Protein AF-A0A915MAZ0-F1 (afdb_monomer_lite)

Sequence (189 aa):
MNMLNEKQQKTAKILLEDGCKFVFQQAPPGVGKTHVASVVIALMLSILNNVKVAVVTAANLPLAKLAKELEEVLGRPAMEDSNAIAFFSGYAKEKYFGMIDELKQHMLVTKLKTDQVLDHVTKDDIREINDYCTNYELRPRLTKERRMGSLISEISDLRIVFGTSRMAEDMVATSLTDATVLIFDEATQ

Foldseek 3Di:
DDDDDPVLVVVLVVLPDDDDDDDDDDDDPPNCPLLSVLLSLLVCVVPPVDAAEEEEEQAVVVLLVSLVSNCVNNPPVSCVVLLAAEDHQLVVCPPCVVSVVVCVCRYLLNLCPDPQNVVPDDPVVVVLSVVQNVCSNVPSVPHPSLVSLQSCQVRDNNRHYGDYPVVCVSPCVGNCVSHPYYHYDPPPD

Organism: Meloidogyne javanica (NCBI:txid6303)

InterPro domains:
  IPR027417 P-loop containing nucleoside triphosphate hydrolase [G3DSA:3.40.50.300] (1-189)
  IPR027417 P-loop containing nucleoside triphosphate hydrolase [SSF52540] (3-189)

Structure (mmCIF, N/CA/C/O backbone):
data_AF-A0A915MAZ0-F1
#
_entry.id   AF-A0A915MAZ0-F1
#
loop_
_atom_site.group_PDB
_atom_site.id
_atom_site.type_symbol
_atom_site.label_atom_id
_atom_site.label_alt_id
_atom_site.label_comp_id
_atom_site.label_asym_id
_atom_site.label_entity_id
_atom_site.label_seq_id
_atom_site.pdbx_PDB_ins_code
_atom_site.Cartn_x
_atom_site.Cartn_y
_atom_site.Cartn_z
_atom_site.occupancy
_atom_site.B_iso_or_equiv
_atom_site.auth_seq_id
_atom_site.auth_comp_id
_atom_site.auth_asym_id
_atom_site.auth_atom_id
_atom_site.pdbx_PDB_model_num
ATOM 1 N N . MET A 1 1 ? 9.126 14.929 -13.810 1.00 50.75 1 MET A N 1
ATOM 2 C CA . MET A 1 1 ? 8.925 13.504 -14.140 1.00 50.75 1 MET A CA 1
ATOM 3 C C . MET A 1 1 ? 10.220 12.997 -14.760 1.00 50.75 1 MET A C 1
ATOM 5 O O . MET A 1 1 ? 10.577 13.466 -15.835 1.00 50.75 1 MET A O 1
ATOM 9 N N . ASN A 1 2 ? 10.988 12.161 -14.058 1.00 60.41 2 ASN A N 1
ATOM 10 C CA . ASN A 1 2 ? 12.197 11.573 -14.643 1.00 60.41 2 ASN A CA 1
ATOM 11 C C . ASN A 1 2 ? 11.770 10.536 -15.689 1.00 60.41 2 ASN A C 1
ATOM 13 O O . ASN A 1 2 ? 10.953 9.670 -15.394 1.00 60.41 2 ASN A O 1
ATOM 17 N N . MET A 1 3 ? 12.259 10.655 -16.924 1.00 80.31 3 MET A N 1
ATOM 18 C CA . MET A 1 3 ? 11.934 9.692 -17.980 1.00 80.31 3 MET A CA 1
ATOM 19 C C . MET A 1 3 ? 12.697 8.382 -17.762 1.00 80.31 3 MET A C 1
ATOM 21 O O . MET A 1 3 ? 13.893 8.397 -17.466 1.00 80.31 3 MET A O 1
ATOM 25 N N . LEU A 1 4 ? 12.017 7.249 -17.973 1.00 87.25 4 LEU A N 1
ATOM 26 C CA . LEU A 1 4 ? 12.653 5.932 -18.000 1.00 87.25 4 LEU A CA 1
ATOM 27 C C . LEU A 1 4 ? 13.708 5.874 -19.114 1.00 87.25 4 LEU A C 1
ATOM 29 O O . LEU A 1 4 ? 13.434 6.270 -20.249 1.00 87.25 4 LEU A O 1
ATOM 33 N N . ASN A 1 5 ? 14.886 5.321 -18.824 1.00 90.00 5 ASN A N 1
ATOM 34 C CA . ASN A 1 5 ? 15.886 5.031 -19.856 1.00 90.00 5 ASN A CA 1
ATOM 35 C C . ASN A 1 5 ? 15.470 3.830 -20.730 1.00 90.00 5 ASN A C 1
ATOM 37 O O . ASN A 1 5 ? 14.565 3.077 -20.378 1.00 90.00 5 ASN A O 1
ATOM 41 N N . GLU A 1 6 ? 16.161 3.591 -21.848 1.00 89.56 6 GLU A N 1
ATOM 42 C CA . GLU A 1 6 ? 15.797 2.519 -22.793 1.00 89.56 6 GLU A CA 1
ATOM 43 C C . GLU A 1 6 ? 15.686 1.121 -22.159 1.00 89.56 6 GLU A C 1
ATOM 45 O O . GLU A 1 6 ? 14.805 0.340 -22.518 1.00 89.56 6 GLU A O 1
ATOM 50 N N . LYS A 1 7 ? 16.569 0.773 -21.212 1.00 88.00 7 LYS A N 1
ATOM 51 C CA . LYS A 1 7 ? 16.519 -0.535 -20.536 1.00 88.00 7 LYS A CA 1
ATOM 52 C C . LYS A 1 7 ? 15.300 -0.627 -19.622 1.00 88.00 7 LYS A C 1
ATOM 54 O O . LYS A 1 7 ? 14.619 -1.646 -19.615 1.00 88.00 7 LYS A O 1
ATOM 59 N N . GLN A 1 8 ? 15.008 0.446 -18.894 1.00 88.94 8 GLN A N 1
ATOM 60 C CA . GLN A 1 8 ? 13.839 0.553 -18.026 1.00 88.94 8 GLN A CA 1
ATOM 61 C C . GLN A 1 8 ? 12.529 0.518 -18.827 1.00 88.94 8 GLN A C 1
ATOM 63 O O . GLN A 1 8 ? 11.594 -0.169 -18.428 1.00 88.94 8 GLN A O 1
ATOM 68 N N . GLN A 1 9 ? 12.483 1.177 -19.990 1.00 89.12 9 GLN A N 1
ATOM 69 C CA . GLN A 1 9 ? 11.345 1.124 -20.914 1.00 89.12 9 GLN A CA 1
ATOM 70 C C . GLN A 1 9 ? 11.091 -0.299 -21.427 1.00 89.12 9 GLN A C 1
ATOM 72 O O . GLN A 1 9 ? 9.944 -0.740 -21.471 1.00 89.12 9 GLN A O 1
ATOM 77 N N . LYS A 1 10 ? 12.150 -1.050 -21.769 1.00 88.00 10 LYS A N 1
ATOM 78 C CA . LYS A 1 10 ? 12.025 -2.465 -22.164 1.00 88.00 10 LYS A CA 1
ATOM 79 C C . LYS A 1 10 ? 11.432 -3.315 -21.039 1.00 88.00 10 LYS A C 1
ATOM 81 O O . LYS A 1 10 ? 10.531 -4.105 -21.304 1.00 88.00 10 LYS A O 1
ATOM 86 N N . THR A 1 11 ? 11.882 -3.124 -19.798 1.00 87.31 11 THR A N 1
ATOM 87 C CA . THR A 1 11 ? 11.309 -3.813 -18.630 1.00 87.31 11 THR A CA 1
ATOM 88 C C . THR A 1 11 ? 9.839 -3.452 -18.423 1.00 87.31 11 THR A C 1
ATOM 90 O O . THR A 1 11 ? 9.016 -4.346 -18.253 1.00 87.31 11 THR A O 1
ATOM 93 N N . ALA A 1 12 ? 9.491 -2.163 -18.493 1.00 87.38 12 ALA A N 1
ATOM 94 C CA . ALA A 1 12 ? 8.110 -1.708 -18.351 1.00 87.38 12 ALA A CA 1
ATOM 95 C C . ALA A 1 12 ? 7.194 -2.317 -19.424 1.00 87.38 12 ALA A C 1
ATOM 97 O O . ALA A 1 12 ? 6.103 -2.776 -19.106 1.00 87.38 12 ALA A O 1
ATOM 98 N N . LYS A 1 13 ? 7.661 -2.409 -20.677 1.00 87.62 13 LYS A N 1
ATOM 99 C CA . LYS A 1 13 ? 6.907 -3.046 -21.764 1.00 87.62 13 LYS A CA 1
ATOM 100 C C . LYS A 1 13 ? 6.592 -4.516 -21.467 1.00 87.62 13 LYS A C 1
ATOM 102 O O . LYS A 1 13 ? 5.452 -4.926 -21.634 1.00 87.62 13 LYS A O 1
ATOM 107 N N . ILE A 1 14 ? 7.572 -5.283 -20.982 1.00 86.31 14 ILE A N 1
ATOM 108 C CA . ILE A 1 14 ? 7.378 -6.699 -20.614 1.00 86.31 14 ILE A CA 1
ATOM 109 C C . ILE A 1 14 ? 6.328 -6.839 -19.503 1.00 86.31 14 ILE A C 1
ATOM 111 O O . ILE A 1 14 ? 5.513 -7.763 -19.540 1.00 86.31 14 ILE A O 1
ATOM 115 N N . LEU A 1 15 ? 6.353 -5.930 -18.523 1.00 85.12 15 LEU A N 1
ATOM 116 C CA . LEU A 1 15 ? 5.440 -5.932 -17.378 1.00 85.12 15 LEU A CA 1
ATOM 117 C C . LEU A 1 15 ? 4.005 -5.513 -17.736 1.00 85.12 15 LEU A C 1
ATOM 119 O O . LEU A 1 15 ? 3.085 -5.926 -17.043 1.00 85.12 15 LEU A O 1
ATOM 123 N N . LEU A 1 16 ? 3.818 -4.709 -18.787 1.00 85.38 16 LEU A N 1
ATOM 124 C CA . LEU A 1 16 ? 2.510 -4.195 -19.223 1.00 85.38 16 LEU A CA 1
ATOM 125 C C . LEU A 1 16 ? 1.838 -5.030 -20.319 1.00 85.38 16 LEU A C 1
ATOM 127 O O . LEU A 1 16 ? 0.686 -4.788 -20.653 1.00 85.38 16 LEU A O 1
ATOM 131 N N . GLU A 1 17 ? 2.557 -5.969 -20.920 1.00 84.56 17 GLU A N 1
ATOM 132 C CA . GLU A 1 17 ? 1.991 -6.927 -21.870 1.00 84.56 17 GLU A CA 1
ATOM 133 C C . GLU A 1 17 ? 0.937 -7.828 -21.198 1.00 84.56 17 GLU A C 1
ATOM 135 O O . GLU A 1 17 ? 1.134 -8.283 -20.070 1.00 84.56 17 GLU A O 1
ATOM 140 N N . ASP A 1 18 ? -0.130 -8.149 -21.932 1.00 79.19 18 ASP A N 1
ATOM 141 C CA . ASP A 1 18 ? -1.270 -8.924 -21.432 1.00 79.19 18 ASP A CA 1
ATOM 142 C C . ASP A 1 18 ? -0.901 -10.333 -20.923 1.00 79.19 18 ASP A C 1
ATOM 144 O O . ASP A 1 18 ? 0.015 -10.998 -21.423 1.00 79.19 18 ASP A O 1
ATOM 148 N N . GLY A 1 19 ? -1.687 -10.817 -19.954 1.00 79.06 19 GLY A N 1
ATOM 149 C CA . GLY A 1 19 ? -1.612 -12.171 -19.396 1.00 79.06 19 GLY A CA 1
ATOM 150 C C . GLY A 1 19 ? -1.012 -12.249 -17.988 1.00 79.06 19 GLY A C 1
ATOM 151 O O . GLY A 1 19 ? -0.428 -11.299 -17.475 1.00 79.06 19 GLY A O 1
ATOM 152 N N . CYS A 1 20 ? -1.166 -13.410 -17.340 1.00 73.38 20 CYS A N 1
ATOM 153 C CA . CYS A 1 20 ? -0.529 -13.675 -16.048 1.00 73.38 20 CYS A CA 1
ATOM 154 C C . CYS A 1 20 ? 0.978 -13.876 -16.243 1.00 73.38 20 CYS A C 1
ATOM 156 O O . CYS A 1 20 ? 1.400 -14.659 -17.099 1.00 73.38 20 CYS A O 1
ATOM 158 N N . LYS A 1 21 ? 1.790 -13.176 -15.448 1.00 81.81 21 LYS A N 1
ATOM 159 C CA . LYS A 1 21 ? 3.247 -13.187 -15.573 1.00 81.81 21 LYS A CA 1
ATOM 160 C C . LYS A 1 21 ? 3.921 -13.235 -14.215 1.00 81.81 21 LYS A C 1
ATOM 162 O O . LYS A 1 21 ? 3.491 -12.586 -13.268 1.00 81.81 21 LYS A O 1
ATOM 167 N N . PHE A 1 22 ? 5.046 -13.937 -14.176 1.00 83.38 22 PHE A N 1
ATOM 168 C CA . PHE A 1 22 ? 6.001 -13.891 -13.077 1.00 83.38 22 PHE A CA 1
ATOM 169 C C . PHE A 1 22 ? 7.295 -13.287 -13.612 1.00 83.38 22 PHE A C 1
ATOM 171 O O . PHE A 1 22 ? 7.966 -13.890 -14.451 1.00 83.38 22 PHE A O 1
ATOM 178 N N . VAL A 1 23 ? 7.625 -12.074 -13.168 1.00 84.50 23 VAL A N 1
ATOM 179 C CA . VAL A 1 23 ? 8.802 -11.340 -13.645 1.00 84.50 23 VAL A CA 1
ATOM 180 C C . VAL A 1 23 ? 9.786 -11.154 -12.501 1.00 84.50 23 VAL A C 1
ATOM 182 O O . VAL A 1 23 ? 9.504 -10.473 -11.520 1.00 84.50 23 VAL A O 1
ATOM 185 N N . PHE A 1 24 ? 10.977 -11.725 -12.660 1.00 85.12 24 PHE A N 1
ATOM 186 C CA . PHE A 1 24 ? 12.086 -11.535 -11.732 1.00 85.12 24 PHE A CA 1
ATOM 187 C C . PHE A 1 24 ? 12.985 -10.408 -12.237 1.00 85.12 24 PHE A C 1
ATOM 189 O O . PHE A 1 24 ? 13.826 -10.604 -13.116 1.00 85.12 24 PHE A O 1
ATOM 196 N N . GLN A 1 25 ? 12.813 -9.205 -11.688 1.00 83.62 25 GLN A N 1
ATOM 197 C CA . GLN A 1 25 ? 13.645 -8.062 -12.053 1.00 83.62 25 GLN A CA 1
ATOM 198 C C . GLN A 1 25 ? 14.976 -8.084 -11.290 1.00 83.62 25 GLN A C 1
ATOM 200 O O . GLN A 1 25 ? 15.116 -7.518 -10.205 1.00 83.62 25 GLN A O 1
AT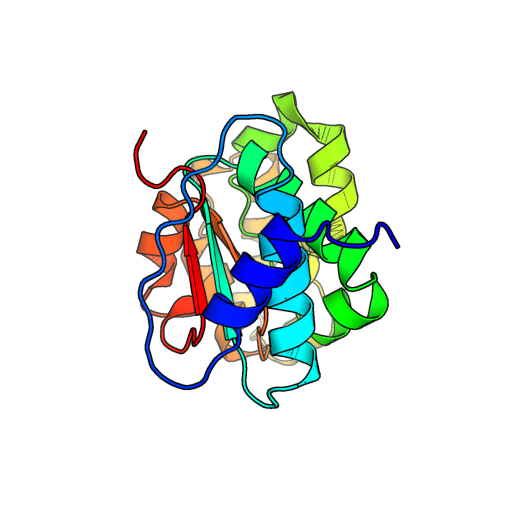OM 205 N N . GLN A 1 26 ? 15.996 -8.688 -11.897 1.00 81.75 26 GLN A N 1
ATOM 206 C CA . GLN A 1 26 ? 17.368 -8.584 -11.408 1.00 81.75 26 GLN A CA 1
ATOM 207 C C . GLN A 1 26 ? 18.071 -7.386 -12.041 1.00 81.75 26 GLN A C 1
ATOM 209 O O . GLN A 1 26 ? 18.247 -7.308 -13.255 1.00 81.75 26 GLN A O 1
ATOM 214 N N . ALA A 1 27 ? 18.486 -6.438 -11.205 1.00 80.12 27 ALA A N 1
ATOM 215 C CA . ALA A 1 27 ? 19.283 -5.304 -11.649 1.00 80.12 27 ALA A CA 1
ATOM 216 C C . ALA A 1 27 ? 20.235 -4.833 -10.531 1.00 80.12 27 ALA A C 1
ATOM 218 O O . ALA A 1 27 ? 19.880 -4.974 -9.347 1.00 80.12 27 ALA A O 1
ATOM 219 N N . PRO A 1 28 ? 21.418 -4.277 -10.875 1.00 82.88 28 PRO A N 1
ATOM 220 C CA . PRO A 1 28 ? 22.384 -3.785 -9.894 1.00 82.88 28 PRO A CA 1
ATOM 221 C C . PRO A 1 28 ? 21.789 -2.732 -8.940 1.00 82.88 28 PRO A C 1
ATOM 223 O O . PRO A 1 28 ? 20.808 -2.067 -9.287 1.00 82.88 28 PRO A O 1
ATOM 226 N N . PRO A 1 29 ? 22.361 -2.537 -7.741 1.00 82.31 29 PRO A N 1
ATOM 227 C CA . PRO A 1 29 ? 21.982 -1.425 -6.873 1.00 82.31 29 PRO A CA 1
ATOM 228 C C . PRO A 1 29 ? 22.101 -0.074 -7.598 1.00 82.31 29 PRO A C 1
ATOM 230 O O . PRO A 1 29 ? 23.026 0.138 -8.377 1.00 82.31 29 PRO A O 1
ATOM 233 N N . GLY A 1 30 ? 21.157 0.839 -7.354 1.00 81.50 30 GLY A N 1
ATOM 234 C CA . GLY A 1 30 ? 21.196 2.207 -7.895 1.00 81.50 30 GLY A CA 1
ATOM 235 C C . GLY A 1 30 ? 20.651 2.399 -9.317 1.00 81.50 30 GLY A C 1
ATOM 236 O O . GLY A 1 30 ? 20.547 3.531 -9.769 1.00 81.50 30 GLY A O 1
ATOM 237 N N . VAL A 1 31 ? 20.226 1.343 -10.018 1.00 84.25 31 VAL A N 1
ATOM 238 C CA . VAL A 1 31 ? 19.706 1.448 -11.405 1.00 84.25 31 VAL A CA 1
ATOM 239 C C . VAL A 1 31 ? 18.213 1.811 -11.507 1.00 84.25 31 VAL A C 1
ATOM 241 O O . VAL A 1 31 ? 17.621 1.732 -12.584 1.00 84.25 31 VAL A O 1
ATOM 244 N N . GLY A 1 32 ? 17.587 2.181 -10.386 1.00 84.12 32 GLY A N 1
ATOM 245 C CA . GLY A 1 32 ? 16.197 2.645 -10.344 1.00 84.12 32 GLY A CA 1
ATOM 246 C C . GLY A 1 32 ? 15.134 1.543 -10.409 1.00 84.12 32 GLY A C 1
ATOM 247 O O . GLY A 1 32 ? 14.098 1.752 -11.025 1.00 84.12 32 GLY A O 1
ATOM 248 N N . LYS A 1 33 ? 15.359 0.371 -9.794 1.00 87.62 33 LYS A N 1
ATOM 249 C CA . LYS A 1 33 ? 14.351 -0.714 -9.741 1.00 87.62 33 LYS A CA 1
ATOM 250 C C . LYS A 1 33 ? 13.022 -0.248 -9.138 1.00 87.62 33 LYS A C 1
ATOM 252 O O . LYS A 1 33 ? 11.981 -0.458 -9.746 1.00 87.62 33 LYS A O 1
ATOM 257 N N . THR A 1 34 ? 13.093 0.444 -8.001 1.00 88.25 34 THR A N 1
ATOM 258 C CA . THR A 1 34 ? 11.948 1.049 -7.308 1.00 88.25 34 THR A CA 1
ATOM 259 C C . THR A 1 34 ? 11.197 2.016 -8.224 1.00 88.25 34 THR A C 1
ATOM 261 O O . THR A 1 34 ? 9.991 1.888 -8.377 1.00 88.25 34 THR A O 1
ATOM 264 N N . HIS A 1 35 ? 11.919 2.896 -8.927 1.00 89.88 35 HIS A N 1
ATOM 265 C CA . HIS A 1 35 ? 11.327 3.838 -9.879 1.00 89.88 35 HIS A CA 1
ATOM 266 C C . HIS A 1 35 ? 10.586 3.132 -11.025 1.00 89.88 35 HIS A C 1
ATOM 268 O O . HIS A 1 35 ? 9.451 3.477 -11.339 1.00 89.88 35 HIS A O 1
ATOM 274 N N . VAL A 1 36 ? 11.191 2.100 -11.629 1.00 89.50 36 VAL A N 1
ATOM 275 C CA . VAL A 1 36 ? 10.535 1.313 -12.690 1.00 89.50 36 VAL A CA 1
ATOM 276 C C . VAL A 1 36 ? 9.268 0.638 -12.177 1.00 89.50 36 VAL A C 1
ATOM 278 O O . VAL A 1 36 ? 8.245 0.704 -12.854 1.00 89.50 36 VAL A O 1
ATOM 281 N N . ALA A 1 37 ? 9.322 0.020 -10.993 1.00 89.06 37 ALA A N 1
ATOM 282 C CA . ALA A 1 37 ? 8.154 -0.603 -10.380 1.00 89.06 37 ALA A CA 1
ATOM 283 C C . ALA A 1 37 ? 7.033 0.426 -10.169 1.00 89.06 37 ALA A C 1
ATOM 285 O O . ALA A 1 37 ? 5.912 0.193 -10.610 1.00 89.06 37 ALA A O 1
ATOM 286 N N . SER A 1 38 ? 7.344 1.596 -9.604 1.00 91.69 38 SER A N 1
ATOM 287 C CA . SER A 1 38 ? 6.371 2.671 -9.391 1.00 91.69 38 SER A CA 1
ATOM 288 C C . SER A 1 38 ? 5.752 3.193 -10.690 1.00 91.69 38 SER A C 1
ATOM 290 O O . SER A 1 38 ? 4.539 3.379 -10.757 1.00 91.69 38 SER A O 1
ATOM 292 N N . VAL A 1 39 ? 6.547 3.370 -11.753 1.00 91.38 39 VAL A N 1
ATOM 293 C CA . VAL A 1 39 ? 6.030 3.778 -13.073 1.00 91.38 39 VAL A CA 1
ATOM 294 C C . VAL A 1 39 ? 5.097 2.725 -13.661 1.00 91.38 39 VAL A C 1
ATOM 296 O O . VAL A 1 39 ? 4.039 3.069 -14.181 1.00 91.38 39 VAL A O 1
ATOM 299 N N . VAL A 1 40 ? 5.445 1.444 -13.554 1.00 89.69 40 VAL A N 1
ATOM 300 C CA . VAL A 1 40 ? 4.588 0.356 -14.042 1.00 89.69 40 VAL A CA 1
ATOM 301 C C . VAL A 1 40 ? 3.282 0.285 -13.252 1.00 89.69 40 VAL A C 1
ATOM 303 O O . VAL A 1 40 ? 2.226 0.196 -13.870 1.00 89.69 40 VAL A O 1
ATOM 306 N N . ILE A 1 41 ? 3.331 0.393 -11.920 1.00 90.56 41 ILE A N 1
ATOM 307 C CA . ILE A 1 41 ? 2.130 0.445 -11.072 1.00 90.56 41 ILE A CA 1
ATOM 308 C C . ILE A 1 41 ? 1.225 1.605 -11.498 1.00 90.56 41 ILE A C 1
ATOM 310 O O . ILE A 1 41 ? 0.032 1.403 -11.711 1.00 90.56 41 ILE A O 1
ATOM 314 N N . ALA A 1 42 ? 1.781 2.809 -11.662 1.00 91.25 42 ALA A N 1
ATOM 315 C CA . ALA A 1 42 ? 1.008 3.984 -12.056 1.00 91.25 42 ALA A CA 1
ATOM 316 C C . ALA A 1 42 ? 0.356 3.822 -13.442 1.00 91.25 42 ALA A C 1
ATOM 318 O O . ALA A 1 42 ? -0.806 4.184 -13.640 1.00 91.25 42 ALA A O 1
ATOM 319 N N . LEU A 1 43 ? 1.073 3.228 -14.401 1.00 89.44 43 LEU A N 1
ATOM 320 C CA . LEU A 1 43 ? 0.524 2.902 -15.720 1.00 89.44 43 LEU A CA 1
ATOM 321 C C . LEU A 1 43 ? -0.588 1.846 -15.634 1.00 89.44 43 LEU A C 1
ATOM 323 O O . LEU A 1 43 ? -1.629 2.004 -16.262 1.00 89.44 43 LEU A O 1
ATOM 327 N N . MET A 1 44 ? -0.421 0.805 -14.816 1.00 88.38 44 MET A N 1
ATOM 328 C CA . MET A 1 44 ? -1.464 -0.205 -14.611 1.00 88.38 44 MET A CA 1
ATOM 329 C C . MET A 1 44 ? -2.721 0.404 -13.984 1.00 88.38 44 MET A C 1
ATOM 331 O O . MET A 1 44 ? -3.816 0.180 -14.486 1.00 88.38 44 MET A O 1
ATOM 335 N N . LEU A 1 45 ? -2.575 1.222 -12.940 1.00 88.25 45 LEU A N 1
ATOM 336 C CA . LEU A 1 45 ? -3.702 1.869 -12.258 1.00 88.25 45 LEU A CA 1
ATOM 337 C C . LEU A 1 45 ? -4.479 2.848 -13.149 1.00 88.25 45 LEU A C 1
ATOM 339 O O . LEU A 1 45 ? -5.674 3.039 -12.916 1.00 88.25 45 LEU A O 1
ATOM 343 N N . SER A 1 46 ? -3.814 3.466 -14.132 1.00 85.50 46 SER A N 1
ATOM 344 C CA . SER A 1 46 ? -4.419 4.445 -15.049 1.00 85.50 46 SER A CA 1
ATOM 345 C C . SER A 1 46 ? -5.073 3.819 -16.281 1.00 85.50 46 SER A C 1
ATOM 347 O O . SER A 1 46 ? -6.037 4.374 -16.800 1.00 85.50 46 SER A O 1
ATOM 349 N N . ILE A 1 47 ? -4.567 2.679 -16.755 1.00 83.38 47 ILE A N 1
ATOM 350 C CA . ILE A 1 47 ? -5.067 2.017 -17.969 1.00 83.38 47 ILE A CA 1
ATOM 351 C C . ILE A 1 47 ? -6.119 0.951 -17.629 1.00 83.38 47 ILE A C 1
ATOM 353 O O . ILE A 1 47 ? -7.021 0.690 -18.426 1.00 83.38 47 ILE A O 1
ATOM 357 N N . LEU A 1 48 ? -6.020 0.324 -16.454 1.00 80.19 48 LEU A N 1
ATOM 358 C CA . LEU A 1 48 ? -6.837 -0.824 -16.076 1.00 80.19 48 LEU A CA 1
ATOM 359 C C . LEU A 1 48 ? -7.824 -0.444 -14.963 1.00 80.19 48 LEU A C 1
ATOM 361 O O . LEU A 1 48 ? -7.435 -0.103 -13.845 1.00 80.19 48 LEU A O 1
ATOM 365 N N . ASN A 1 49 ? -9.120 -0.565 -15.261 1.00 69.00 49 ASN A N 1
ATOM 366 C CA . ASN A 1 49 ? -10.199 -0.073 -14.395 1.00 69.00 49 ASN A CA 1
ATOM 367 C C . ASN A 1 49 ? -10.337 -0.815 -13.050 1.00 69.00 49 ASN A C 1
ATOM 369 O O . ASN A 1 49 ? -10.888 -0.242 -12.122 1.00 69.00 49 ASN A O 1
ATOM 373 N N . ASN A 1 50 ? -9.797 -2.035 -12.917 1.00 79.25 50 ASN A N 1
ATOM 374 C CA . ASN A 1 50 ? -9.928 -2.880 -11.716 1.00 79.25 50 ASN A CA 1
ATOM 375 C C . ASN A 1 50 ? -8.577 -3.439 -11.242 1.00 79.25 50 ASN A C 1
ATOM 377 O O . ASN A 1 50 ? -8.465 -4.613 -10.892 1.00 79.25 50 ASN A O 1
ATOM 381 N N . VAL A 1 51 ? -7.518 -2.629 -11.289 1.00 88.06 51 VAL A N 1
ATOM 382 C CA . VAL A 1 51 ? -6.231 -3.043 -10.719 1.00 88.06 51 VAL A CA 1
ATOM 383 C C . VAL A 1 51 ? -6.190 -2.756 -9.231 1.00 88.06 51 VAL A C 1
ATOM 385 O O . VAL A 1 51 ? -6.329 -1.605 -8.806 1.00 88.06 51 VAL A O 1
ATOM 388 N N . LYS A 1 52 ? -5.917 -3.825 -8.484 1.00 91.75 52 LYS A N 1
ATOM 389 C CA . LYS A 1 52 ? -5.498 -3.804 -7.089 1.00 91.75 52 LYS A CA 1
ATOM 390 C C . LYS A 1 52 ? -4.062 -4.294 -6.970 1.00 91.75 52 LYS A C 1
ATOM 392 O O . LYS A 1 52 ? -3.722 -5.370 -7.475 1.00 91.75 52 LYS A O 1
ATOM 397 N N . VAL A 1 53 ? -3.229 -3.495 -6.317 1.00 92.50 53 VAL A N 1
ATOM 398 C CA . VAL A 1 53 ? -1.790 -3.715 -6.176 1.00 92.50 53 VAL A CA 1
ATOM 399 C C . VAL A 1 53 ? -1.455 -3.976 -4.719 1.00 92.50 53 VAL A C 1
ATOM 401 O O . VAL A 1 53 ? -1.778 -3.171 -3.848 1.00 92.50 53 VAL A O 1
ATOM 404 N N . ALA A 1 54 ? -0.750 -5.073 -4.468 1.00 92.94 54 ALA A N 1
ATOM 405 C CA . ALA A 1 54 ? -0.123 -5.344 -3.188 1.00 92.94 54 ALA A CA 1
ATOM 406 C C . ALA A 1 54 ? 1.395 -5.226 -3.319 1.00 92.94 54 ALA A C 1
ATOM 408 O O . ALA A 1 54 ? 2.029 -5.956 -4.084 1.00 92.94 54 ALA A O 1
ATOM 409 N N . VAL A 1 55 ? 1.979 -4.317 -2.548 1.00 92.31 55 VAL A N 1
ATOM 410 C CA . VAL A 1 55 ? 3.422 -4.157 -2.414 1.00 92.31 55 VAL A CA 1
ATOM 411 C C . VAL A 1 55 ? 3.847 -4.782 -1.095 1.00 92.31 55 VAL A C 1
ATOM 413 O O . VAL A 1 55 ? 3.422 -4.351 -0.021 1.00 92.31 55 VAL A O 1
ATOM 416 N N . VAL A 1 56 ? 4.704 -5.790 -1.192 1.00 90.62 56 VAL A N 1
ATOM 417 C CA . VAL A 1 56 ? 5.219 -6.567 -0.072 1.00 90.62 56 VAL A CA 1
ATOM 418 C C . VAL A 1 56 ? 6.735 -6.428 -0.017 1.00 90.62 56 VAL A C 1
ATOM 420 O O . VAL A 1 56 ? 7.432 -6.637 -1.009 1.00 90.62 56 VAL A O 1
ATOM 423 N N . THR A 1 57 ? 7.264 -6.079 1.151 1.00 89.12 57 THR A N 1
ATOM 424 C CA . THR A 1 57 ? 8.714 -5.961 1.371 1.00 89.12 57 THR A CA 1
ATOM 425 C C . THR A 1 57 ? 9.146 -6.677 2.649 1.00 89.12 57 THR A C 1
ATOM 427 O O . THR A 1 57 ? 8.350 -6.890 3.562 1.00 89.12 57 THR A O 1
ATOM 430 N N . ALA A 1 58 ? 10.432 -7.005 2.781 1.00 85.38 58 ALA A N 1
ATOM 431 C CA . ALA A 1 58 ? 10.941 -7.634 4.004 1.00 85.38 58 ALA A CA 1
ATOM 432 C C . ALA A 1 58 ? 10.898 -6.695 5.231 1.00 85.38 58 ALA A C 1
ATOM 434 O O . ALA A 1 58 ? 10.748 -7.146 6.369 1.00 85.38 58 ALA A O 1
ATOM 435 N N . ALA A 1 59 ? 11.013 -5.380 5.017 1.00 82.75 59 ALA A N 1
ATOM 436 C CA . ALA A 1 59 ? 11.086 -4.383 6.083 1.00 82.75 59 ALA A CA 1
ATOM 437 C C . ALA A 1 59 ? 10.362 -3.069 5.742 1.00 82.75 59 ALA A C 1
ATOM 439 O O . ALA A 1 59 ? 10.148 -2.726 4.579 1.00 82.75 59 ALA A O 1
ATOM 440 N N . ASN A 1 60 ? 10.053 -2.282 6.780 1.00 81.81 60 ASN A N 1
ATOM 441 C CA . ASN A 1 60 ? 9.333 -1.008 6.651 1.00 81.81 60 ASN A CA 1
ATOM 442 C C . ASN A 1 60 ? 10.101 0.071 5.865 1.00 81.81 60 ASN A C 1
ATOM 444 O O . ASN A 1 60 ? 9.472 0.933 5.264 1.00 81.81 60 ASN A O 1
ATOM 448 N N . LEU A 1 61 ? 11.442 0.058 5.861 1.00 81.88 61 LEU A N 1
ATOM 449 C CA . LE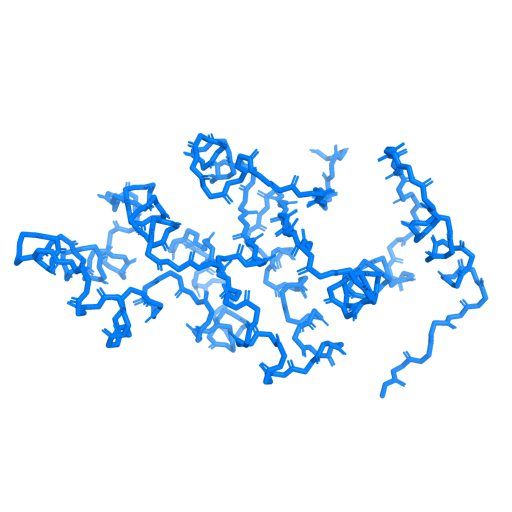U A 1 61 ? 12.219 1.069 5.130 1.00 81.88 61 LEU A CA 1
ATOM 450 C C . LEU A 1 61 ? 12.082 0.914 3.603 1.00 81.88 61 LEU A C 1
ATOM 452 O O . LEU A 1 61 ? 11.741 1.905 2.959 1.00 81.88 61 LEU A O 1
ATOM 456 N N . PRO A 1 62 ? 12.331 -0.269 3.004 1.00 85.88 62 PRO A N 1
ATOM 457 C CA . PRO A 1 62 ? 12.010 -0.502 1.596 1.00 85.88 62 PRO A CA 1
ATOM 458 C C . PRO A 1 62 ? 10.553 -0.165 1.267 1.00 85.88 62 PRO A C 1
ATOM 460 O O . PRO A 1 62 ? 10.301 0.502 0.269 1.00 85.88 62 PRO A O 1
ATOM 463 N N . LEU A 1 63 ? 9.616 -0.524 2.157 1.00 87.62 63 LEU A N 1
ATOM 464 C CA . LEU A 1 63 ? 8.194 -0.219 1.984 1.00 87.62 63 LEU A CA 1
ATOM 465 C C . LEU A 1 63 ? 7.937 1.288 1.876 1.00 87.62 63 LEU A C 1
ATOM 467 O O . LEU A 1 63 ? 7.285 1.740 0.941 1.00 87.62 63 LEU A O 1
ATOM 471 N N . ALA A 1 64 ? 8.491 2.068 2.809 1.00 87.12 64 ALA A N 1
ATOM 472 C CA . ALA A 1 64 ? 8.348 3.519 2.830 1.00 87.12 64 ALA A CA 1
ATOM 473 C C . ALA A 1 64 ? 8.991 4.174 1.599 1.00 87.12 64 ALA A C 1
ATOM 475 O O . ALA A 1 64 ? 8.405 5.075 1.007 1.00 87.12 64 ALA A O 1
ATOM 476 N N . LYS A 1 65 ? 10.162 3.691 1.161 1.00 87.06 65 LYS A N 1
ATOM 477 C CA . LYS A 1 65 ? 10.809 4.178 -0.067 1.00 87.06 65 LYS A CA 1
ATOM 478 C C . LYS A 1 65 ? 9.946 3.931 -1.301 1.00 87.06 65 LYS A C 1
ATOM 480 O O . LYS A 1 65 ? 9.816 4.826 -2.125 1.00 87.06 65 LYS A O 1
ATOM 485 N N . LEU A 1 66 ? 9.361 2.741 -1.419 1.00 90.19 66 LEU A N 1
ATOM 486 C CA . LEU A 1 66 ? 8.535 2.368 -2.567 1.00 90.19 66 LEU A CA 1
ATOM 487 C C . LEU A 1 66 ? 7.207 3.137 -2.565 1.00 90.19 66 LEU A C 1
ATOM 489 O O . LEU A 1 66 ? 6.813 3.662 -3.600 1.00 90.19 66 LEU A O 1
ATOM 493 N N . ALA A 1 67 ? 6.568 3.287 -1.401 1.00 91.25 67 ALA A N 1
ATOM 494 C CA . ALA A 1 67 ? 5.363 4.100 -1.251 1.00 91.25 67 ALA A CA 1
ATOM 495 C C . ALA A 1 67 ? 5.608 5.575 -1.599 1.00 91.25 67 ALA A C 1
ATOM 497 O O . ALA A 1 67 ? 4.818 6.164 -2.333 1.00 91.25 67 ALA A O 1
ATOM 498 N N . LYS A 1 68 ? 6.724 6.153 -1.136 1.00 89.88 68 LYS A N 1
ATOM 499 C CA . LYS A 1 68 ? 7.109 7.530 -1.469 1.00 89.88 68 LYS A CA 1
ATOM 500 C C . LYS A 1 68 ? 7.397 7.699 -2.960 1.00 89.88 68 LYS A C 1
ATOM 502 O O . LYS A 1 68 ? 6.859 8.607 -3.579 1.00 89.88 68 LYS A O 1
ATOM 507 N N . GLU A 1 69 ? 8.189 6.803 -3.545 1.00 91.94 69 GLU A N 1
ATOM 508 C CA . GLU A 1 69 ? 8.471 6.815 -4.984 1.00 91.94 69 GLU A CA 1
ATOM 509 C C . GLU A 1 69 ? 7.177 6.681 -5.803 1.00 91.94 69 GLU A C 1
ATOM 511 O O . GLU A 1 69 ? 7.018 7.335 -6.830 1.00 91.94 69 GLU A O 1
ATOM 516 N N . LEU A 1 70 ? 6.228 5.848 -5.356 1.00 92.62 70 LEU A N 1
ATOM 517 C CA . LEU A 1 70 ? 4.932 5.735 -6.017 1.00 92.62 70 LEU A CA 1
ATOM 518 C C . LEU A 1 70 ? 4.112 7.023 -5.900 1.00 92.62 70 LEU A C 1
ATOM 520 O O . LEU A 1 70 ? 3.565 7.446 -6.912 1.00 92.62 70 LEU A O 1
ATOM 524 N N . GLU A 1 71 ? 4.057 7.673 -4.732 1.00 92.19 71 GLU A N 1
ATOM 525 C CA . GLU A 1 71 ? 3.379 8.972 -4.583 1.00 92.19 71 GLU A CA 1
ATOM 526 C C . GLU A 1 71 ? 4.015 10.042 -5.485 1.00 92.19 71 GLU A C 1
ATOM 528 O O . GLU A 1 71 ? 3.297 10.824 -6.106 1.00 92.19 71 GLU A O 1
ATOM 533 N N . GLU A 1 72 ? 5.344 10.058 -5.618 1.00 91.81 72 GLU A N 1
ATOM 534 C CA . GLU A 1 72 ? 6.059 10.991 -6.501 1.00 91.81 72 GLU A CA 1
ATOM 535 C C . GLU A 1 72 ? 5.752 10.756 -7.990 1.00 91.81 72 GLU A C 1
ATOM 537 O O . GLU A 1 72 ? 5.678 11.711 -8.768 1.00 91.81 72 GLU A O 1
ATOM 542 N N . VAL A 1 73 ? 5.565 9.497 -8.397 1.00 92.81 73 VAL A N 1
ATOM 543 C CA . VAL A 1 73 ? 5.259 9.121 -9.786 1.00 92.81 73 VAL A CA 1
ATOM 544 C C . VAL A 1 73 ? 3.779 9.306 -10.122 1.00 92.81 73 VAL A C 1
ATOM 546 O O . VAL A 1 73 ? 3.456 9.838 -11.185 1.00 92.81 73 VAL A O 1
ATOM 549 N N . LEU A 1 74 ? 2.890 8.845 -9.243 1.00 91.81 74 LEU A N 1
ATOM 550 C CA . LEU A 1 74 ? 1.438 8.856 -9.429 1.00 91.81 74 LEU A CA 1
ATOM 551 C C . LEU A 1 74 ? 0.844 10.247 -9.157 1.00 91.81 74 LEU A C 1
ATOM 553 O O . LEU A 1 74 ? -0.124 10.651 -9.796 1.00 91.81 74 LEU A O 1
ATOM 557 N N . GLY A 1 75 ? 1.453 10.989 -8.232 1.00 91.44 75 GLY A N 1
ATOM 558 C CA . GLY A 1 75 ? 0.928 12.225 -7.673 1.00 91.44 75 GLY A CA 1
ATOM 559 C C . GLY A 1 75 ? 0.000 11.966 -6.484 1.00 91.44 75 GLY A C 1
ATOM 560 O O . GLY A 1 75 ? -0.752 10.991 -6.450 1.00 91.44 75 GLY A O 1
ATOM 561 N N . ARG A 1 76 ? 0.019 12.886 -5.511 1.00 88.25 76 ARG A N 1
ATOM 562 C CA . ARG A 1 76 ? -0.782 12.780 -4.282 1.00 88.25 76 ARG A CA 1
ATOM 563 C C . ARG A 1 76 ? -2.288 12.585 -4.526 1.00 88.25 76 ARG A C 1
ATOM 565 O O . ARG A 1 76 ? -2.825 11.665 -3.916 1.00 88.25 76 ARG A O 1
ATOM 572 N N . PRO A 1 77 ? -2.961 13.342 -5.422 1.00 89.69 77 PRO A N 1
ATOM 573 C CA . PRO A 1 77 ? -4.398 13.162 -5.645 1.00 89.69 77 PRO A CA 1
ATOM 574 C C . PRO A 1 77 ? -4.744 11.749 -6.122 1.00 89.69 77 PRO A C 1
ATOM 576 O O . PRO A 1 77 ? -5.575 11.079 -5.528 1.00 89.69 77 PRO A O 1
ATOM 579 N N . ALA A 1 78 ? -4.023 11.240 -7.123 1.00 89.50 78 ALA A N 1
ATOM 580 C CA . ALA A 1 78 ? -4.280 9.908 -7.662 1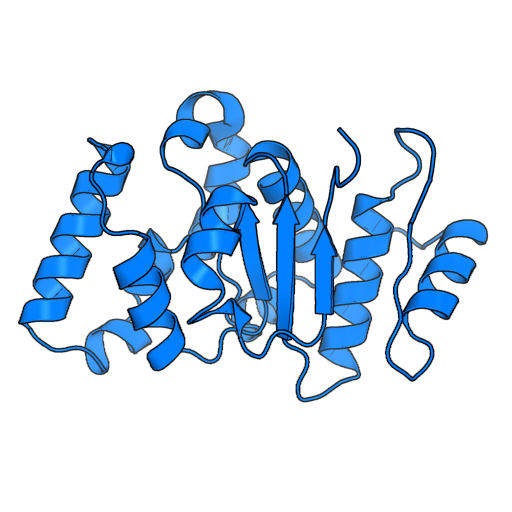.00 89.50 78 ALA A CA 1
ATOM 581 C C . ALA A 1 78 ? -3.925 8.781 -6.670 1.00 89.50 78 ALA A C 1
ATOM 583 O O . ALA A 1 78 ? -4.556 7.723 -6.681 1.00 89.50 78 ALA A O 1
ATOM 584 N N . MET A 1 79 ? -2.944 8.998 -5.786 1.00 90.69 79 MET A N 1
ATOM 585 C CA . MET A 1 79 ? -2.640 8.076 -4.688 1.00 90.69 79 MET A CA 1
ATOM 586 C C . MET A 1 79 ? -3.768 8.037 -3.642 1.00 90.69 79 MET A C 1
ATOM 588 O O . MET A 1 79 ? -4.128 6.958 -3.167 1.00 90.69 79 MET A O 1
ATOM 592 N N . GLU A 1 80 ? -4.350 9.192 -3.308 1.00 88.69 80 GLU A N 1
ATOM 593 C CA . GLU A 1 80 ? -5.500 9.298 -2.402 1.00 88.69 80 GLU A CA 1
ATOM 594 C C . GLU A 1 80 ? -6.766 8.680 -3.007 1.00 88.69 80 GLU A C 1
ATOM 596 O O . GLU A 1 80 ? -7.392 7.855 -2.341 1.00 88.69 80 GLU A O 1
ATOM 601 N N . ASP A 1 81 ? -7.070 8.978 -4.275 1.00 89.12 81 ASP A N 1
ATOM 602 C CA . ASP A 1 81 ? -8.204 8.418 -5.030 1.00 89.12 81 ASP A CA 1
ATOM 603 C C . ASP A 1 81 ? -8.115 6.889 -5.172 1.00 89.12 81 ASP A C 1
ATOM 605 O O . ASP A 1 81 ? -9.123 6.198 -5.311 1.00 89.12 81 ASP A O 1
ATOM 609 N N . SER A 1 82 ? -6.900 6.337 -5.108 1.00 88.88 82 SER A N 1
ATOM 610 C CA . SER A 1 82 ? -6.661 4.890 -5.108 1.00 88.88 82 SER A CA 1
ATOM 611 C C . SER A 1 82 ? -6.901 4.233 -3.740 1.00 88.88 82 SER A C 1
ATOM 613 O O . SER A 1 82 ? -6.637 3.039 -3.582 1.00 88.88 82 SER A O 1
ATOM 615 N N . ASN A 1 83 ? -7.339 4.996 -2.730 1.00 89.94 83 ASN A N 1
ATOM 616 C CA . ASN A 1 83 ? -7.467 4.557 -1.339 1.00 89.94 83 ASN A CA 1
ATOM 617 C C . ASN A 1 83 ? -6.216 3.816 -0.846 1.00 89.94 83 ASN A C 1
ATOM 619 O O . ASN A 1 83 ? -6.308 2.776 -0.190 1.00 89.94 83 ASN A O 1
ATOM 623 N N . ALA A 1 84 ? -5.034 4.335 -1.192 1.00 91.75 84 ALA A N 1
ATOM 624 C CA . ALA A 1 84 ? -3.780 3.701 -0.826 1.00 91.75 84 ALA A CA 1
ATOM 625 C C . ALA A 1 84 ? -3.647 3.573 0.696 1.00 91.75 84 ALA A C 1
ATOM 627 O O . ALA A 1 84 ? -3.939 4.516 1.441 1.00 91.75 84 ALA A O 1
ATOM 628 N N . ILE A 1 85 ? -3.175 2.413 1.152 1.00 91.88 85 ILE A N 1
ATOM 629 C CA . ILE A 1 85 ? -2.988 2.139 2.572 1.00 91.88 85 ILE A CA 1
ATOM 630 C C . ILE A 1 85 ? -1.645 1.480 2.861 1.00 91.88 85 ILE A C 1
ATOM 632 O O . ILE A 1 85 ? -1.218 0.557 2.169 1.00 91.88 85 ILE A O 1
ATOM 636 N N . ALA A 1 86 ? -0.985 1.949 3.916 1.00 88.81 86 ALA A N 1
ATOM 637 C CA . ALA A 1 86 ? 0.281 1.425 4.386 1.00 88.81 86 ALA A CA 1
ATOM 638 C C . ALA A 1 86 ? 0.184 0.878 5.811 1.00 88.81 86 ALA A C 1
ATOM 640 O O . ALA A 1 86 ? -0.161 1.586 6.764 1.00 88.81 86 ALA A O 1
ATOM 641 N N . PHE A 1 87 ? 0.551 -0.395 5.935 1.00 83.81 87 PHE A N 1
ATOM 642 C CA . PHE A 1 87 ? 0.629 -1.141 7.181 1.00 83.81 87 PHE A CA 1
ATOM 643 C C . PHE A 1 87 ? 2.071 -1.137 7.684 1.00 83.81 87 PHE A C 1
ATOM 645 O O . PHE A 1 87 ? 2.860 -2.053 7.428 1.00 83.81 87 PHE A O 1
ATOM 652 N N . PHE A 1 88 ? 2.435 -0.055 8.368 1.00 76.19 88 PHE A N 1
ATOM 653 C CA . PHE A 1 88 ? 3.728 0.051 9.028 1.00 76.19 88 PHE A CA 1
ATOM 654 C C . PHE A 1 88 ? 3.628 -0.495 10.447 1.00 76.19 88 PHE A C 1
ATOM 656 O O . PHE A 1 88 ? 2.852 0.001 11.256 1.00 76.19 88 PHE A O 1
ATOM 663 N N . SER A 1 89 ? 4.494 -1.442 10.805 1.00 66.19 89 SER A N 1
ATOM 664 C CA . SER A 1 89 ? 4.609 -1.831 12.213 1.00 66.19 89 SER A CA 1
ATOM 665 C C . SER A 1 89 ? 5.180 -0.650 13.013 1.00 66.19 89 SER A C 1
ATOM 667 O O . SER A 1 89 ? 6.248 -0.141 12.650 1.00 66.19 89 SER A O 1
ATOM 669 N N . GLY A 1 90 ? 4.554 -0.255 14.126 1.00 60.97 90 GLY A N 1
ATOM 670 C CA . GLY A 1 90 ? 4.928 0.961 14.875 1.00 60.97 90 GLY A CA 1
ATOM 671 C C . GLY A 1 90 ? 6.394 1.056 15.346 1.00 60.97 90 GLY A C 1
ATOM 672 O O . GLY A 1 90 ? 6.881 2.154 15.590 1.00 60.97 90 GLY A O 1
ATOM 673 N N . TYR A 1 91 ? 7.153 -0.049 15.369 1.00 56.41 91 TYR A N 1
ATOM 674 C CA . TYR A 1 91 ? 8.605 -0.057 15.639 1.00 56.41 91 TYR A CA 1
ATOM 675 C C . TYR A 1 91 ? 9.458 0.698 14.603 1.00 56.41 91 TYR A C 1
ATOM 677 O O . TYR A 1 91 ? 10.599 1.056 14.888 1.00 56.41 91 TYR A O 1
ATOM 685 N N . ALA A 1 92 ? 8.952 0.933 13.391 1.00 58.06 92 ALA A N 1
ATOM 686 C CA . ALA A 1 92 ? 9.734 1.570 12.331 1.00 58.06 92 ALA A CA 1
ATOM 687 C C . ALA A 1 92 ? 9.896 3.088 12.497 1.00 58.06 92 ALA A C 1
ATOM 689 O O . ALA A 1 92 ? 10.778 3.675 11.862 1.00 58.06 92 ALA A O 1
ATOM 690 N N . LYS A 1 93 ? 9.075 3.718 13.350 1.00 57.91 93 LYS A N 1
ATOM 691 C CA . LYS A 1 93 ? 9.039 5.176 13.509 1.00 57.91 93 LYS A CA 1
ATOM 692 C C . LYS A 1 93 ? 10.324 5.763 14.090 1.00 57.91 93 LYS A C 1
ATOM 694 O O . LYS A 1 93 ? 10.689 6.850 13.676 1.00 57.91 93 LYS A O 1
ATOM 699 N N . GLU A 1 94 ? 11.049 5.075 14.971 1.00 60.62 94 GLU A N 1
ATOM 700 C CA . GLU A 1 94 ? 12.219 5.687 15.631 1.00 60.62 94 GLU A CA 1
ATOM 701 C C . GLU A 1 94 ? 13.411 5.904 14.686 1.00 60.62 94 GLU A C 1
ATOM 703 O O . GLU A 1 94 ? 14.088 6.926 14.760 1.00 60.62 94 GLU A O 1
ATOM 708 N N . LYS A 1 95 ? 13.666 4.969 13.761 1.00 61.09 95 LYS A N 1
ATOM 709 C CA . LYS A 1 95 ? 14.853 5.021 12.887 1.00 61.09 95 LYS A CA 1
ATOM 710 C C . LYS A 1 95 ? 14.622 5.787 11.580 1.00 61.09 95 LYS A C 1
ATOM 712 O O . LYS A 1 95 ? 15.578 6.282 10.989 1.00 61.09 95 LYS A O 1
ATOM 717 N N . TYR A 1 96 ? 13.371 5.880 11.124 1.00 67.31 96 TYR A N 1
ATOM 718 C CA . TYR A 1 96 ? 13.006 6.432 9.810 1.00 67.31 96 TYR A CA 1
ATOM 719 C C . TYR A 1 96 ? 11.836 7.421 9.886 1.00 67.31 96 TYR A C 1
ATOM 721 O O . TYR A 1 96 ? 11.081 7.565 8.925 1.00 67.31 96 TYR A O 1
ATOM 729 N N . PHE A 1 97 ? 11.712 8.103 11.031 1.00 68.69 97 PHE A N 1
ATOM 730 C CA . PHE A 1 97 ? 10.596 8.982 11.381 1.00 68.69 97 PHE A CA 1
ATOM 731 C C . PHE A 1 97 ? 10.182 9.919 10.245 1.00 68.69 97 PHE A C 1
ATOM 733 O O . PHE A 1 97 ? 9.025 9.899 9.854 1.00 68.69 97 PHE A O 1
ATOM 740 N N . GLY A 1 98 ? 11.127 10.671 9.666 1.00 74.50 98 GLY A N 1
ATOM 741 C CA . GLY A 1 98 ? 10.815 11.665 8.632 1.00 74.50 98 GLY A CA 1
ATOM 742 C C . GLY A 1 98 ? 10.153 11.071 7.387 1.00 74.50 98 GLY A C 1
ATOM 743 O O . GLY A 1 98 ? 9.168 11.608 6.902 1.00 74.50 98 GLY A O 1
ATOM 744 N N . MET A 1 99 ? 10.629 9.916 6.911 1.00 75.06 99 MET A N 1
ATOM 745 C CA . MET A 1 99 ? 10.064 9.271 5.718 1.00 75.06 99 MET A CA 1
ATOM 746 C C . MET A 1 99 ? 8.693 8.642 5.991 1.00 75.06 99 MET A C 1
ATOM 748 O O . MET A 1 99 ? 7.836 8.629 5.116 1.00 75.06 99 MET A O 1
ATOM 752 N N . ILE A 1 100 ? 8.480 8.119 7.201 1.00 77.31 100 ILE A N 1
ATOM 753 C CA . ILE A 1 100 ? 7.181 7.561 7.605 1.00 77.31 100 ILE A CA 1
ATOM 754 C C . ILE A 1 100 ? 6.166 8.683 7.853 1.00 77.31 100 ILE A C 1
ATOM 756 O O . ILE A 1 100 ? 4.996 8.523 7.518 1.00 77.31 100 ILE A O 1
ATOM 760 N N . ASP A 1 101 ? 6.599 9.818 8.404 1.00 79.25 101 ASP A N 1
ATOM 761 C CA . ASP A 1 101 ? 5.735 10.975 8.658 1.00 79.25 101 ASP A CA 1
ATOM 762 C C . ASP A 1 101 ? 5.227 11.608 7.354 1.00 79.25 101 ASP A C 1
ATOM 764 O O . ASP A 1 101 ? 4.053 11.956 7.259 1.00 79.25 101 ASP A O 1
ATOM 768 N N . GLU A 1 102 ? 6.048 11.639 6.299 1.00 82.81 102 GLU A N 1
ATOM 769 C CA . GLU A 1 102 ? 5.602 12.050 4.958 1.00 82.81 102 GLU A CA 1
ATOM 770 C C . GLU A 1 102 ? 4.474 11.160 4.400 1.00 82.81 102 GLU A C 1
ATOM 772 O O . GLU A 1 102 ? 3.627 11.635 3.649 1.00 82.81 102 GLU A O 1
ATOM 777 N N . LEU A 1 103 ? 4.415 9.889 4.812 1.00 83.88 103 LEU A N 1
ATOM 778 C CA . LEU A 1 103 ? 3.390 8.923 4.398 1.00 83.88 103 LEU A CA 1
ATOM 779 C C . LEU A 1 103 ? 2.220 8.821 5.386 1.00 83.88 103 LEU A C 1
ATOM 781 O O . LEU A 1 103 ? 1.353 7.958 5.228 1.00 83.88 103 LEU A O 1
ATOM 785 N N . LYS A 1 104 ? 2.162 9.689 6.405 1.00 85.06 104 LYS A N 1
ATOM 786 C CA . LYS A 1 104 ? 1.185 9.618 7.503 1.00 85.06 104 LYS A CA 1
ATOM 787 C C . LYS A 1 104 ? -0.263 9.542 7.028 1.00 85.06 104 LYS A C 1
ATOM 789 O O . LYS A 1 104 ? -1.058 8.818 7.623 1.00 85.06 104 LYS A O 1
ATOM 794 N N . GLN A 1 105 ? -0.601 10.248 5.955 1.00 87.00 105 GLN A N 1
ATOM 795 C CA . GLN A 1 105 ? -1.942 10.263 5.356 1.00 87.00 105 GLN A CA 1
ATOM 796 C C . GLN A 1 105 ? -2.390 8.897 4.802 1.00 87.00 105 GLN A C 1
ATOM 798 O O . GLN A 1 105 ? -3.583 8.597 4.791 1.00 87.00 105 GLN A O 1
ATOM 803 N N . HIS A 1 106 ? -1.440 8.040 4.421 1.00 89.31 106 HIS A N 1
ATOM 804 C CA . HIS A 1 106 ? -1.696 6.694 3.895 1.00 89.31 106 HIS A CA 1
ATOM 805 C C . HIS A 1 106 ? -1.637 5.617 4.979 1.00 89.31 106 HIS A C 1
ATOM 807 O O . HIS A 1 106 ? -1.914 4.453 4.712 1.00 89.31 106 HIS A O 1
ATOM 813 N N . MET A 1 107 ? -1.271 5.961 6.213 1.00 89.12 107 MET A N 1
ATOM 814 C CA . MET A 1 107 ? -1.174 4.982 7.296 1.00 89.12 107 MET A CA 1
ATOM 815 C C . MET A 1 107 ? -2.554 4.497 7.746 1.00 89.12 107 MET A C 1
ATOM 817 O O . MET A 1 107 ? -3.493 5.291 7.847 1.00 89.12 107 MET A O 1
ATOM 821 N N . LEU A 1 108 ? -2.642 3.221 8.141 1.00 89.00 108 LEU A N 1
ATOM 822 C CA . LEU A 1 108 ? -3.872 2.622 8.677 1.00 89.00 108 LEU A CA 1
ATOM 823 C C . LEU A 1 108 ? -4.499 3.468 9.800 1.00 89.00 108 LEU A C 1
ATOM 825 O O . LEU A 1 108 ? -5.687 3.772 9.753 1.00 89.00 108 LEU A O 1
ATOM 829 N N . VAL A 1 109 ? -3.696 3.926 10.768 1.00 89.25 109 VAL A N 1
ATOM 830 C CA . VAL A 1 109 ? -4.163 4.781 11.880 1.00 89.25 109 VAL A CA 1
ATOM 831 C C . VAL A 1 109 ? -4.839 6.078 11.437 1.00 89.25 109 VAL A C 1
ATOM 833 O O . VAL A 1 109 ? -5.698 6.586 12.155 1.00 89.25 109 VAL A O 1
ATOM 836 N N . THR A 1 110 ? -4.442 6.628 10.291 1.00 90.25 110 THR A N 1
ATOM 837 C CA . THR A 1 110 ? -5.021 7.858 9.748 1.00 90.25 110 THR A CA 1
ATOM 838 C C . THR A 1 110 ? -6.288 7.535 8.972 1.00 90.25 110 THR A C 1
ATOM 840 O O . THR A 1 110 ? -7.311 8.182 9.176 1.00 90.25 110 THR A O 1
ATOM 843 N N . LYS A 1 111 ? -6.253 6.483 8.146 1.00 91.62 111 LYS A N 1
ATOM 844 C CA . LYS A 1 111 ? -7.389 6.065 7.320 1.00 91.62 111 LYS A CA 1
ATOM 845 C C . LYS A 1 111 ? -8.593 5.603 8.153 1.00 91.62 111 LYS A C 1
ATOM 847 O O . LYS A 1 111 ? -9.719 5.961 7.822 1.00 91.62 111 LYS A O 1
ATOM 852 N N . LEU A 1 112 ? -8.372 4.924 9.282 1.00 91.56 112 LEU A N 1
ATOM 853 C CA . LEU A 1 112 ? -9.447 4.506 10.201 1.00 91.56 112 LEU A CA 1
ATOM 854 C C . LEU A 1 112 ? -10.220 5.668 10.845 1.00 91.56 112 LEU A C 1
ATOM 856 O O . LEU A 1 112 ? -11.321 5.460 11.342 1.00 91.56 112 LEU A O 1
ATOM 860 N N . LYS A 1 113 ? -9.636 6.870 10.889 1.00 91.19 113 LYS A N 1
ATOM 861 C CA . LYS A 1 113 ? -10.245 8.058 11.510 1.00 91.19 113 LYS A CA 1
ATOM 862 C C . LYS A 1 113 ? -10.970 8.959 10.513 1.00 91.19 113 LYS A C 1
ATOM 864 O O . LYS A 1 113 ? -11.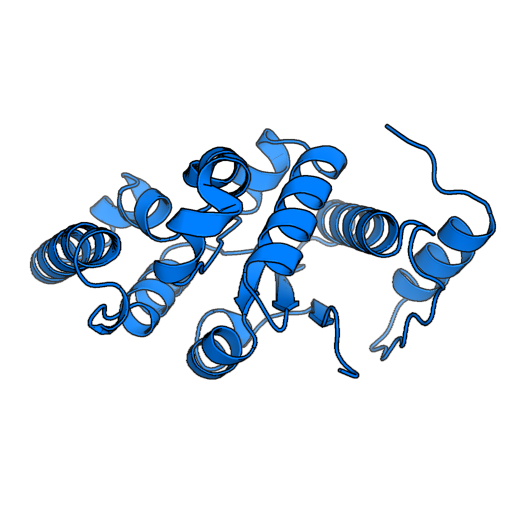365 10.060 10.877 1.00 91.19 113 LYS A O 1
ATOM 869 N N . THR A 1 114 ? -11.084 8.533 9.261 1.00 90.31 114 THR A N 1
ATOM 870 C CA . THR A 1 114 ? -11.824 9.280 8.244 1.00 90.31 114 THR A CA 1
ATOM 871 C C . THR A 1 114 ? -13.325 9.135 8.469 1.00 90.31 114 THR A C 1
ATOM 873 O O . THR A 1 114 ? -13.782 8.071 8.889 1.00 90.31 114 THR A O 1
ATOM 876 N N . ASP A 1 115 ? -14.091 10.177 8.147 1.00 90.00 115 ASP A N 1
ATOM 877 C CA . ASP A 1 115 ? -15.556 10.160 8.274 1.00 90.00 115 ASP A CA 1
ATOM 878 C C . ASP A 1 115 ? -16.169 8.996 7.483 1.00 90.00 115 ASP A C 1
ATOM 880 O O . ASP A 1 115 ? -17.030 8.284 7.988 1.00 90.00 115 ASP A O 1
ATOM 884 N N . GLN A 1 116 ? -15.614 8.695 6.300 1.00 87.50 116 GLN A N 1
ATOM 885 C CA . GLN A 1 116 ? -16.007 7.537 5.494 1.00 87.50 116 GLN A CA 1
ATOM 886 C C . GLN A 1 116 ? -15.978 6.225 6.289 1.00 87.50 116 GLN A C 1
ATOM 888 O O . GLN A 1 116 ? -16.891 5.416 6.153 1.00 87.50 116 GLN A O 1
ATOM 893 N N . VAL A 1 117 ? -14.950 5.997 7.111 1.00 90.56 117 VAL A N 1
ATOM 894 C CA . VAL A 1 117 ? -14.873 4.793 7.946 1.00 90.56 117 VAL A CA 1
ATOM 895 C C . VAL A 1 117 ? -15.811 4.915 9.140 1.00 90.56 117 VAL A C 1
ATOM 897 O O . VAL A 1 117 ? -16.582 3.995 9.398 1.00 90.56 117 VAL A O 1
ATOM 900 N N . LEU A 1 118 ? -15.774 6.044 9.850 1.00 92.31 118 LEU A N 1
ATOM 901 C CA . LEU A 1 118 ? -16.526 6.238 11.092 1.00 92.31 118 LEU A CA 1
ATOM 902 C C . LEU A 1 118 ? -18.050 6.170 10.899 1.00 92.31 118 LEU A C 1
ATOM 904 O O . LEU A 1 118 ? -18.747 5.705 11.800 1.00 92.31 118 LEU A O 1
ATOM 908 N N . ASP A 1 119 ? -18.551 6.549 9.723 1.00 93.00 119 ASP A N 1
ATOM 909 C CA . ASP A 1 119 ? -19.976 6.495 9.379 1.00 93.00 119 ASP A CA 1
ATOM 910 C C . ASP A 1 119 ? -20.486 5.072 9.076 1.00 93.00 119 ASP A C 1
ATOM 912 O O . ASP A 1 119 ? -21.693 4.827 9.122 1.00 93.00 119 ASP A O 1
ATOM 916 N N . HIS A 1 120 ? -19.591 4.118 8.789 1.00 93.31 120 HIS A N 1
ATOM 917 C CA . HIS A 1 120 ? -19.941 2.744 8.390 1.00 93.31 120 HIS A CA 1
ATOM 918 C C . HIS A 1 120 ? -19.697 1.697 9.485 1.00 93.31 120 HIS A C 1
ATOM 920 O O . HIS A 1 120 ? -19.975 0.514 9.282 1.00 93.31 120 HIS A O 1
ATOM 926 N N . VAL A 1 121 ? -19.188 2.109 10.646 1.00 93.62 121 VAL A N 1
ATOM 927 C CA . VAL A 1 121 ? -18.801 1.205 11.737 1.00 93.62 121 VAL A CA 1
ATOM 928 C C . VAL A 1 121 ? -19.732 1.312 12.942 1.00 93.62 121 VAL A C 1
ATOM 930 O O . VAL A 1 121 ? -20.437 2.301 13.149 1.00 93.62 121 VAL A O 1
ATOM 933 N N . THR A 1 122 ? -19.739 0.277 13.782 1.00 93.81 122 THR A N 1
ATOM 934 C CA . THR A 1 122 ? -20.527 0.288 15.019 1.00 93.81 122 THR A CA 1
ATOM 935 C C . THR A 1 122 ? -19.853 1.117 16.117 1.00 93.81 122 THR A C 1
ATOM 937 O O . THR A 1 122 ? -18.664 1.426 16.064 1.00 93.81 122 THR A O 1
ATOM 940 N N . LYS A 1 123 ? -20.590 1.440 17.189 1.00 92.69 123 LYS A N 1
ATOM 941 C CA . LYS A 1 123 ? -20.001 2.095 18.375 1.00 92.69 123 LYS A CA 1
ATOM 942 C C . LYS A 1 123 ? -18.887 1.264 19.022 1.00 92.69 123 LYS A C 1
ATOM 944 O O . LYS A 1 123 ? -17.940 1.841 19.556 1.00 92.69 123 LYS A O 1
ATOM 949 N N . ASP A 1 124 ? -18.999 -0.061 18.969 1.00 93.75 124 ASP A N 1
ATOM 950 C CA . ASP A 1 124 ? -17.977 -0.964 19.499 1.00 93.75 124 ASP A CA 1
ATOM 951 C C . ASP A 1 124 ? -16.718 -0.936 18.624 1.00 93.75 124 ASP A C 1
ATOM 953 O O . ASP A 1 124 ? -15.613 -0.824 19.154 1.00 93.75 124 ASP A O 1
ATOM 957 N N . ASP A 1 125 ? -16.873 -0.912 17.298 1.00 93.94 125 ASP A N 1
ATOM 958 C CA . ASP A 1 125 ? -15.750 -0.741 16.370 1.00 93.94 125 ASP A CA 1
ATOM 959 C C . ASP A 1 125 ? -15.057 0.618 16.562 1.00 93.94 125 ASP A C 1
ATOM 961 O O . ASP A 1 125 ? -13.831 0.674 16.585 1.00 93.94 125 ASP A O 1
ATOM 965 N N . ILE A 1 126 ? -15.802 1.711 16.786 1.00 94.19 126 ILE A N 1
ATOM 966 C CA . ILE A 1 126 ? -15.214 3.032 17.095 1.00 94.19 126 ILE A CA 1
ATOM 967 C C . ILE A 1 126 ? -14.336 2.954 18.348 1.00 94.19 126 ILE A C 1
ATOM 969 O O . ILE A 1 126 ? -13.247 3.536 18.396 1.00 94.19 126 ILE A O 1
ATOM 973 N N . ARG A 1 127 ? -14.789 2.233 19.379 1.00 93.31 127 ARG A N 1
ATOM 974 C CA . ARG A 1 127 ? -13.991 2.011 20.587 1.00 93.31 127 ARG A CA 1
ATOM 975 C C . ARG A 1 127 ? -12.726 1.213 20.267 1.00 93.31 127 ARG A C 1
ATOM 977 O O . ARG A 1 127 ? -11.648 1.626 20.690 1.00 93.31 127 ARG A O 1
ATOM 984 N N . GLU A 1 128 ? -12.831 0.135 19.491 1.00 93.00 128 GLU A N 1
ATOM 985 C CA . GLU A 1 128 ? -11.664 -0.652 19.077 1.00 93.00 128 GLU A CA 1
ATOM 986 C C . GLU A 1 128 ? -10.672 0.157 18.226 1.00 93.00 128 GLU A C 1
ATOM 988 O O . GLU A 1 128 ? -9.464 0.038 18.435 1.00 93.00 128 GLU A O 1
ATOM 993 N N . ILE A 1 129 ? -11.155 1.009 17.316 1.00 93.50 129 ILE A N 1
ATOM 994 C CA . ILE A 1 129 ? -10.330 1.914 16.504 1.00 93.50 129 ILE A CA 1
ATOM 995 C C . ILE A 1 129 ? -9.564 2.880 17.409 1.00 93.50 129 ILE A C 1
ATOM 997 O O . ILE A 1 129 ? -8.352 3.041 17.263 1.00 93.50 129 ILE A O 1
ATOM 1001 N N . ASN A 1 130 ? -10.242 3.502 18.375 1.00 92.38 130 ASN A N 1
ATOM 1002 C CA . ASN A 1 130 ? -9.604 4.429 19.309 1.00 92.38 130 ASN A CA 1
ATOM 1003 C C . ASN A 1 130 ? -8.553 3.734 20.186 1.00 92.38 130 ASN A C 1
ATOM 1005 O O . ASN A 1 130 ? -7.447 4.262 20.361 1.00 92.38 130 ASN A O 1
ATOM 1009 N N . ASP A 1 131 ? -8.863 2.535 20.682 1.00 91.12 131 ASP A N 1
ATOM 1010 C CA . ASP A 1 131 ? -7.928 1.710 21.447 1.00 91.12 131 ASP A CA 1
ATOM 1011 C C . ASP A 1 131 ? -6.723 1.304 20.585 1.00 91.12 131 ASP A C 1
ATOM 1013 O O . ASP A 1 131 ? -5.578 1.382 21.043 1.00 91.12 131 ASP A O 1
ATOM 1017 N N . TYR A 1 132 ? -6.944 0.924 19.322 1.00 90.62 132 TYR A N 1
ATOM 1018 C CA . TYR A 1 132 ? -5.880 0.627 18.364 1.00 90.62 132 TYR A CA 1
ATOM 1019 C C . TYR A 1 132 ? -4.987 1.844 18.126 1.00 90.62 132 TYR A C 1
ATOM 1021 O O . TYR A 1 132 ? -3.777 1.741 18.310 1.00 90.62 132 TYR A O 1
ATOM 1029 N N . CYS A 1 133 ? -5.550 3.002 17.774 1.00 88.81 133 CYS A N 1
ATOM 1030 C CA . CYS A 1 133 ? -4.773 4.205 17.477 1.00 88.81 133 CYS A CA 1
ATOM 1031 C C . CYS A 1 133 ? -3.964 4.691 18.686 1.00 88.81 133 CYS A C 1
ATOM 1033 O O . CYS A 1 133 ? -2.844 5.167 18.519 1.00 88.81 133 CYS A O 1
ATOM 1035 N N . THR A 1 134 ? -4.504 4.549 19.898 1.00 88.19 134 THR A N 1
ATOM 1036 C CA . THR A 1 134 ? -3.793 4.895 21.138 1.00 88.19 134 THR A CA 1
ATOM 1037 C C . THR A 1 134 ? -2.629 3.935 21.390 1.00 88.19 134 THR A C 1
ATOM 1039 O O . THR A 1 134 ? -1.502 4.355 21.656 1.00 88.19 134 THR A O 1
ATOM 1042 N N . ASN A 1 135 ? -2.874 2.628 21.266 1.00 86.31 135 ASN A N 1
ATOM 1043 C CA . ASN A 1 135 ? -1.851 1.610 21.494 1.00 86.31 135 ASN A CA 1
ATOM 1044 C C . ASN A 1 135 ? -0.836 1.505 20.353 1.00 86.31 135 ASN A C 1
ATOM 1046 O O . ASN A 1 135 ? 0.267 1.021 20.583 1.00 86.31 135 ASN A O 1
ATOM 1050 N N . TYR A 1 136 ? -1.165 1.965 19.149 1.00 82.38 136 TYR A N 1
ATOM 1051 C CA . TYR A 1 136 ? -0.238 1.996 18.023 1.00 82.38 136 TYR A CA 1
ATOM 1052 C C . TYR A 1 136 ? 1.003 2.836 18.329 1.00 82.38 136 TYR A C 1
ATOM 1054 O O . TYR A 1 136 ? 2.106 2.420 17.991 1.00 82.38 136 TYR A O 1
ATOM 1062 N N . GLU A 1 137 ? 0.848 3.961 19.030 1.00 74.31 137 GLU A N 1
ATOM 1063 C CA . GLU A 1 137 ? 1.983 4.796 19.447 1.00 74.31 137 GLU A CA 1
ATOM 1064 C C . GLU A 1 137 ? 2.677 4.248 20.704 1.00 74.31 137 GLU A C 1
ATOM 1066 O O . GLU A 1 137 ? 3.899 4.286 20.811 1.00 74.31 137 GLU A O 1
ATOM 1071 N N . LEU A 1 138 ? 1.912 3.719 21.667 1.00 79.69 138 LEU A N 1
ATOM 1072 C CA . LEU A 1 138 ? 2.446 3.340 22.982 1.00 79.69 138 LEU A CA 1
ATOM 1073 C C . LEU A 1 138 ? 3.014 1.915 23.031 1.00 79.69 138 LEU A C 1
ATOM 1075 O O . LEU A 1 138 ? 3.992 1.649 23.731 1.00 79.69 138 LEU A O 1
ATOM 1079 N N . ARG A 1 139 ? 2.343 0.965 22.371 1.00 79.44 139 ARG A N 1
ATOM 1080 C CA . ARG A 1 139 ? 2.598 -0.484 22.446 1.00 79.44 139 ARG A CA 1
ATOM 1081 C C . ARG A 1 139 ? 2.277 -1.189 21.112 1.00 79.44 139 ARG A C 1
ATOM 1083 O O . ARG A 1 139 ? 1.394 -2.051 21.081 1.00 79.44 139 ARG A O 1
ATOM 1090 N N . PRO A 1 140 ? 3.039 -0.927 20.030 1.00 71.50 140 PRO A N 1
ATOM 1091 C CA . PRO A 1 140 ? 2.735 -1.443 18.691 1.00 71.50 140 PRO A CA 1
ATOM 1092 C C . PRO A 1 140 ? 2.609 -2.970 18.579 1.00 71.50 140 PRO A C 1
ATOM 1094 O O . PRO A 1 140 ? 1.962 -3.469 17.675 1.00 71.50 140 PRO A O 1
ATOM 1097 N N . ARG A 1 141 ? 3.242 -3.745 19.471 1.00 70.56 141 ARG A N 1
ATOM 1098 C CA . ARG A 1 141 ? 3.195 -5.223 19.440 1.00 70.56 141 ARG A CA 1
ATOM 1099 C C . ARG A 1 141 ? 1.879 -5.820 19.930 1.00 70.56 141 ARG A C 1
ATOM 1101 O O . ARG A 1 141 ? 1.650 -7.004 19.719 1.00 70.56 141 ARG A O 1
ATOM 1108 N N . LEU A 1 142 ? 1.076 -5.039 20.647 1.00 74.81 142 LEU A N 1
ATOM 1109 C CA . LEU A 1 142 ? -0.172 -5.498 21.258 1.00 74.81 142 LEU A CA 1
ATOM 1110 C C . LEU A 1 142 ? -1.401 -5.019 20.480 1.00 74.81 142 LEU A C 1
ATOM 1112 O O . LEU A 1 142 ? -2.530 -5.248 20.909 1.00 74.81 142 LEU A O 1
ATOM 1116 N N . THR A 1 143 ? -1.195 -4.322 19.365 1.00 80.94 143 THR A N 1
ATOM 1117 C CA . THR A 1 143 ? -2.284 -3.791 18.556 1.00 80.94 143 THR A CA 1
ATOM 1118 C C . THR A 1 143 ? -2.922 -4.882 17.703 1.00 80.94 143 THR A C 1
ATOM 1120 O O . THR A 1 143 ? -2.269 -5.802 17.215 1.00 80.94 143 THR A O 1
ATOM 1123 N N . LYS A 1 144 ? -4.234 -4.759 17.484 1.00 83.81 144 LYS A N 1
ATOM 1124 C CA . LYS A 1 144 ? -5.007 -5.652 16.611 1.00 83.81 144 LYS A CA 1
ATOM 1125 C C . LYS A 1 144 ? -4.949 -5.189 15.146 1.00 83.81 144 LYS A C 1
ATOM 1127 O O . LYS A 1 144 ? -5.987 -5.001 14.516 1.00 83.81 144 LYS A O 1
ATOM 1132 N N . GLU A 1 145 ? -3.748 -4.977 14.605 1.00 83.69 145 GLU A N 1
ATOM 1133 C CA . GLU A 1 145 ? -3.559 -4.384 13.267 1.00 83.69 145 GLU A CA 1
ATOM 1134 C C . GLU A 1 145 ? -4.275 -5.175 12.164 1.00 83.69 145 GLU A C 1
ATOM 1136 O O . GLU A 1 145 ? -4.979 -4.591 11.346 1.00 83.69 145 GLU A O 1
ATOM 1141 N N . ARG A 1 146 ? -4.238 -6.510 12.234 1.00 80.88 146 ARG A N 1
ATOM 1142 C CA . ARG A 1 146 ? -4.992 -7.397 11.337 1.00 80.88 146 ARG A CA 1
ATOM 1143 C C . ARG A 1 146 ? -6.501 -7.136 11.348 1.00 80.88 146 ARG A C 1
ATOM 1145 O O . ARG A 1 146 ? -7.124 -7.085 10.288 1.00 80.88 146 ARG A O 1
ATOM 1152 N N . ARG A 1 147 ? -7.108 -6.980 12.532 1.00 86.75 147 ARG A N 1
ATOM 1153 C CA . ARG A 1 147 ? -8.555 -6.721 12.655 1.00 86.75 147 ARG A CA 1
ATOM 1154 C C . ARG A 1 147 ? -8.906 -5.376 12.030 1.00 86.75 147 ARG A C 1
ATOM 1156 O O . ARG A 1 147 ? -9.873 -5.304 11.284 1.00 86.75 147 ARG A O 1
ATOM 1163 N N . MET A 1 148 ? -8.093 -4.355 12.285 1.00 89.31 148 MET A N 1
ATOM 1164 C CA . MET A 1 148 ? -8.285 -3.024 11.713 1.00 89.31 148 MET A CA 1
ATOM 1165 C C . MET A 1 148 ? -8.089 -3.002 10.192 1.00 89.31 148 MET A C 1
ATOM 1167 O O . MET A 1 148 ? -8.873 -2.379 9.485 1.00 89.31 148 MET A O 1
ATOM 1171 N N . GLY A 1 149 ? -7.088 -3.724 9.680 1.00 86.69 149 GLY A N 1
ATOM 1172 C CA . GLY A 1 149 ? -6.873 -3.903 8.243 1.00 86.69 149 GLY A CA 1
ATOM 1173 C C . GLY A 1 149 ? -8.040 -4.607 7.558 1.00 86.69 149 GLY A C 1
ATOM 1174 O O . GLY A 1 149 ? -8.460 -4.209 6.475 1.00 86.69 149 GLY A O 1
ATOM 1175 N N . SER A 1 150 ? -8.617 -5.608 8.222 1.00 85.81 150 SER A N 1
ATOM 1176 C CA . SER A 1 150 ? -9.813 -6.305 7.734 1.00 85.81 150 SER A CA 1
ATOM 1177 C C . SER A 1 150 ? -11.017 -5.364 7.692 1.00 85.81 150 SER A C 1
ATOM 1179 O O . SER A 1 150 ? -11.637 -5.227 6.645 1.00 85.81 150 SER A O 1
ATOM 1181 N N . LEU A 1 151 ? -11.268 -4.641 8.790 1.00 89.56 151 LEU A N 1
ATOM 1182 C CA . LEU A 1 151 ? -12.368 -3.683 8.902 1.00 89.56 151 LEU A CA 1
ATOM 1183 C C . LEU A 1 151 ? -12.323 -2.628 7.792 1.00 89.56 151 LEU A C 1
ATOM 1185 O O . LEU A 1 151 ? -13.318 -2.395 7.118 1.00 89.56 151 LEU A O 1
ATOM 1189 N N . ILE A 1 152 ? -11.160 -2.014 7.556 1.00 89.50 152 ILE A N 1
ATOM 1190 C CA . ILE A 1 152 ? -11.059 -0.988 6.516 1.00 89.50 152 ILE A CA 1
ATOM 1191 C C . ILE A 1 152 ? -11.188 -1.562 5.102 1.00 89.50 152 ILE A C 1
ATOM 1193 O O . ILE A 1 152 ? -11.672 -0.872 4.216 1.00 89.50 152 ILE A O 1
ATOM 1197 N N . SER A 1 153 ? -10.813 -2.824 4.888 1.00 86.50 153 SER A N 1
ATOM 1198 C CA . SER A 1 153 ? -10.981 -3.482 3.583 1.00 86.50 153 SER A CA 1
ATOM 1199 C C . SER A 1 153 ? -12.434 -3.832 3.278 1.00 86.50 153 SER A C 1
ATOM 1201 O O . SER A 1 153 ? -12.795 -3.946 2.115 1.00 86.50 153 SER A O 1
ATOM 1203 N N . GLU A 1 154 ? -13.260 -4.021 4.309 1.00 87.44 154 GLU A N 1
ATOM 1204 C CA . GLU A 1 154 ? -14.705 -4.242 4.165 1.00 87.44 154 GLU A CA 1
ATOM 1205 C C . GLU A 1 154 ? -15.451 -2.943 3.810 1.00 87.44 154 GLU A C 1
ATOM 1207 O O . GLU A 1 154 ? -16.522 -2.995 3.210 1.00 87.44 154 GLU A O 1
ATOM 1212 N N . ILE A 1 155 ? -14.890 -1.784 4.171 1.00 88.75 155 ILE A N 1
ATOM 1213 C CA . ILE A 1 155 ? -15.532 -0.466 4.028 1.00 88.75 155 ILE A CA 1
ATOM 1214 C C . ILE A 1 155 ? -15.005 0.303 2.812 1.00 88.75 155 ILE A C 1
ATOM 1216 O O . ILE A 1 155 ? -15.764 0.979 2.117 1.00 88.75 155 ILE A O 1
ATOM 1220 N N . SER A 1 156 ? -13.697 0.242 2.571 1.00 85.06 156 SER A N 1
ATOM 1221 C CA . SER A 1 156 ? -13.011 1.008 1.535 1.00 85.06 156 SER A CA 1
ATOM 1222 C C . SER A 1 156 ? -12.558 0.107 0.394 1.00 85.06 156 SER A C 1
ATOM 1224 O O . SER A 1 156 ? -11.958 -0.943 0.615 1.00 85.06 156 SER A O 1
ATOM 1226 N N . ASP A 1 157 ? -12.758 0.569 -0.840 1.00 87.06 157 ASP A N 1
ATOM 1227 C CA . ASP A 1 157 ? -12.191 -0.069 -2.029 1.00 87.06 157 ASP A CA 1
ATOM 1228 C C . ASP A 1 157 ? -10.695 0.262 -2.145 1.00 87.06 157 ASP A C 1
ATOM 1230 O O . ASP A 1 157 ? -10.292 1.253 -2.762 1.00 87.06 157 ASP A O 1
ATOM 1234 N N . LEU A 1 158 ? -9.869 -0.518 -1.444 1.00 89.44 158 LEU A N 1
ATOM 1235 C CA . LEU A 1 158 ? -8.418 -0.349 -1.394 1.00 89.44 158 LEU A CA 1
ATOM 1236 C C . LEU A 1 158 ? -7.782 -0.823 -2.708 1.00 89.44 158 LEU A C 1
ATOM 1238 O O . LEU A 1 158 ? -7.678 -2.029 -2.937 1.00 89.44 158 LEU A O 1
ATOM 1242 N N . ARG A 1 159 ? -7.265 0.094 -3.535 1.00 91.56 159 ARG A N 1
ATOM 1243 C CA . ARG A 1 159 ? -6.568 -0.276 -4.783 1.00 91.56 159 ARG A CA 1
ATOM 1244 C C . ARG A 1 159 ? -5.063 -0.448 -4.617 1.00 91.56 159 ARG A C 1
ATOM 1246 O O . ARG A 1 159 ? -4.440 -1.122 -5.433 1.00 91.56 159 ARG A O 1
ATOM 1253 N N . ILE A 1 160 ? -4.460 0.135 -3.580 1.00 93.50 160 ILE A N 1
ATOM 1254 C CA . ILE A 1 160 ? -3.022 0.002 -3.305 1.00 93.50 160 ILE A CA 1
ATOM 1255 C C . ILE A 1 160 ? -2.817 -0.353 -1.837 1.00 93.50 160 ILE A C 1
ATOM 1257 O O . ILE A 1 160 ? -3.209 0.397 -0.944 1.00 93.50 160 ILE A O 1
ATOM 1261 N N . VAL A 1 161 ? -2.159 -1.479 -1.585 1.00 93.06 161 VAL A N 1
ATOM 1262 C CA . VAL A 1 161 ? -1.851 -1.964 -0.241 1.00 93.06 161 VAL A CA 1
ATOM 1263 C C . VAL A 1 161 ? -0.344 -2.140 -0.097 1.00 93.06 161 VAL A C 1
ATOM 1265 O O . VAL A 1 161 ? 0.276 -2.874 -0.860 1.00 93.06 161 VAL A O 1
ATOM 1268 N N . PHE A 1 162 ? 0.243 -1.495 0.907 1.00 91.62 162 PHE A N 1
ATOM 1269 C CA . PHE A 1 162 ? 1.649 -1.632 1.276 1.00 91.62 162 PHE A CA 1
ATOM 1270 C C . PHE A 1 162 ? 1.764 -2.398 2.594 1.00 91.62 162 PHE A C 1
ATOM 1272 O O . PHE A 1 162 ? 1.226 -1.959 3.612 1.00 91.62 162 PHE A O 1
ATOM 1279 N N . GLY A 1 163 ? 2.509 -3.501 2.609 1.00 89.69 163 GLY A N 1
ATOM 1280 C CA . GLY A 1 163 ? 2.775 -4.273 3.821 1.00 89.69 163 GLY A CA 1
ATOM 1281 C C . GLY A 1 163 ? 4.173 -4.881 3.853 1.00 89.69 163 GLY A C 1
ATOM 1282 O O . GLY A 1 163 ? 4.834 -5.057 2.834 1.00 89.69 163 GLY A O 1
ATOM 1283 N N . THR A 1 164 ? 4.636 -5.230 5.051 1.00 86.38 164 THR A N 1
ATOM 1284 C CA . THR A 1 164 ? 5.799 -6.124 5.181 1.00 86.38 164 THR A CA 1
ATOM 1285 C C . THR A 1 164 ? 5.383 -7.574 4.929 1.00 86.38 164 THR A C 1
ATOM 1287 O O . THR A 1 164 ? 4.204 -7.878 5.079 1.00 86.38 164 THR A O 1
ATOM 1290 N N . SER A 1 165 ? 6.301 -8.497 4.625 1.00 85.38 165 SER A N 1
ATOM 1291 C CA . SER A 1 165 ? 5.965 -9.918 4.401 1.00 85.38 165 SER A CA 1
ATOM 1292 C C . SER A 1 165 ? 5.170 -10.526 5.556 1.00 85.38 165 SER A C 1
ATOM 1294 O O . SER A 1 165 ? 4.143 -11.156 5.334 1.00 85.38 165 SER A O 1
ATOM 1296 N N . ARG A 1 166 ? 5.575 -10.235 6.800 1.00 80.50 166 ARG A N 1
ATOM 1297 C CA . ARG A 1 166 ? 4.848 -10.664 8.004 1.00 80.50 166 ARG A CA 1
ATOM 1298 C C . ARG A 1 166 ? 3.416 -10.132 8.040 1.00 80.50 166 ARG A C 1
ATOM 1300 O O . ARG A 1 166 ? 2.501 -10.845 8.425 1.00 80.50 166 ARG A O 1
ATOM 1307 N N . MET A 1 167 ? 3.229 -8.868 7.675 1.00 80.31 167 MET A N 1
ATOM 1308 C CA . MET A 1 167 ? 1.901 -8.263 7.648 1.00 80.31 167 MET A CA 1
ATOM 1309 C C . MET A 1 167 ? 1.064 -8.810 6.489 1.00 80.31 167 MET A C 1
ATOM 1311 O O . MET A 1 167 ? -0.125 -9.063 6.648 1.00 80.31 167 MET A O 1
ATOM 1315 N N . ALA A 1 168 ? 1.691 -9.028 5.333 1.00 82.81 168 ALA A N 1
ATOM 1316 C CA . ALA A 1 168 ? 1.042 -9.600 4.170 1.00 82.81 168 ALA A CA 1
ATOM 1317 C C . ALA A 1 168 ? 0.465 -10.981 4.500 1.00 82.81 168 ALA A C 1
ATOM 1319 O O . ALA A 1 168 ? -0.704 -11.204 4.213 1.00 82.81 168 ALA A O 1
ATOM 1320 N N . GLU A 1 169 ? 1.213 -11.853 5.187 1.00 79.88 169 GLU A N 1
ATOM 1321 C CA . GLU A 1 169 ? 0.718 -13.156 5.668 1.00 79.88 169 GLU A CA 1
ATOM 1322 C C . GLU A 1 169 ? -0.574 -13.032 6.493 1.00 79.88 169 GLU A C 1
ATOM 1324 O O . GLU A 1 169 ? -1.527 -13.783 6.279 1.00 79.88 169 GLU A O 1
ATOM 1329 N N . ASP A 1 170 ? -0.641 -12.048 7.392 1.00 75.56 170 ASP A N 1
ATOM 1330 C CA . ASP A 1 170 ? -1.827 -11.785 8.209 1.00 75.56 170 ASP A CA 1
ATOM 1331 C C . ASP A 1 170 ? -3.020 -11.236 7.402 1.00 75.56 170 ASP A C 1
ATOM 1333 O O . ASP A 1 170 ? -4.173 -11.401 7.815 1.00 75.56 170 ASP A O 1
ATOM 1337 N N . MET A 1 171 ? -2.754 -10.611 6.252 1.00 77.12 171 MET A N 1
ATOM 1338 C CA . MET A 1 171 ? -3.729 -9.917 5.404 1.00 77.12 171 MET A CA 1
ATOM 1339 C C . MET A 1 171 ? -4.145 -10.687 4.141 1.00 77.12 171 MET A C 1
ATOM 1341 O O . MET A 1 171 ? -5.065 -10.253 3.445 1.00 77.12 171 MET A O 1
ATOM 1345 N N . VAL A 1 172 ? -3.512 -11.828 3.836 1.00 74.31 172 VAL A N 1
ATOM 1346 C CA . VAL A 1 172 ? -3.832 -12.665 2.657 1.00 74.31 172 VAL A CA 1
ATOM 1347 C C . VAL A 1 172 ? -5.325 -12.996 2.578 1.00 74.31 172 VAL A C 1
ATOM 1349 O O . VAL A 1 172 ? -5.900 -12.995 1.492 1.00 74.31 172 VAL A O 1
ATOM 1352 N N . ALA A 1 173 ? -5.960 -13.245 3.725 1.00 70.19 173 ALA A N 1
ATOM 1353 C CA . ALA A 1 173 ? -7.374 -13.612 3.810 1.00 70.19 173 ALA A CA 1
ATOM 1354 C C . ALA A 1 173 ? -8.349 -12.421 3.752 1.00 70.19 173 ALA A C 1
ATOM 1356 O O . ALA A 1 173 ? -9.556 -12.638 3.837 1.00 70.19 173 ALA A O 1
ATOM 1357 N N . THR A 1 174 ? -7.847 -11.185 3.688 1.00 74.94 174 THR A N 1
ATOM 1358 C CA . THR A 1 174 ? -8.677 -9.975 3.687 1.00 74.94 174 THR A CA 1
ATOM 1359 C C . THR A 1 174 ? -8.225 -9.002 2.604 1.00 74.94 174 THR A C 1
ATOM 1361 O O . THR A 1 174 ? -8.643 -9.124 1.458 1.00 74.94 174 THR A O 1
ATOM 1364 N N . SER A 1 175 ? -7.346 -8.049 2.914 1.00 73.69 175 SER A N 1
ATOM 1365 C CA . SER A 1 175 ? -7.031 -6.937 2.008 1.00 73.69 175 SER A CA 1
ATOM 1366 C C . SER A 1 175 ? -6.259 -7.336 0.751 1.00 73.69 175 SER A C 1
ATOM 1368 O O . SER A 1 175 ? -6.122 -6.500 -0.137 1.00 73.69 175 SER A O 1
ATOM 1370 N N . LEU A 1 176 ? -5.708 -8.553 0.683 1.00 78.88 176 LEU A N 1
ATOM 1371 C CA . LEU A 1 176 ? -4.874 -9.009 -0.436 1.00 78.88 176 LEU A CA 1
ATOM 1372 C C . LEU A 1 176 ? -5.534 -10.084 -1.316 1.00 78.88 176 LEU A C 1
ATOM 1374 O O . LEU A 1 176 ? -4.937 -10.480 -2.314 1.00 78.88 176 LEU A O 1
ATOM 1378 N N . THR A 1 177 ? -6.725 -10.580 -0.964 1.00 78.00 177 THR A N 1
ATOM 1379 C CA . THR A 1 177 ? -7.333 -11.765 -1.607 1.00 78.00 177 THR A CA 1
ATOM 1380 C C . THR A 1 177 ? -7.649 -11.562 -3.096 1.00 78.00 177 THR A C 1
ATOM 1382 O O . THR A 1 177 ? -7.618 -12.505 -3.880 1.00 78.00 177 THR A O 1
ATOM 1385 N N . ASP A 1 178 ? -7.917 -10.327 -3.492 1.00 81.38 178 ASP A N 1
ATOM 1386 C CA . ASP A 1 178 ? -8.296 -9.862 -4.828 1.00 81.38 178 ASP A CA 1
ATOM 1387 C C . ASP A 1 178 ? -7.182 -9.043 -5.510 1.00 81.38 178 ASP A C 1
ATOM 1389 O O . ASP A 1 178 ? -7.411 -8.392 -6.531 1.00 81.38 178 ASP A O 1
ATOM 1393 N N . ALA A 1 179 ? -5.960 -9.057 -4.964 1.00 85.62 179 ALA A N 1
ATOM 1394 C CA . ALA A 1 179 ? -4.837 -8.347 -5.562 1.00 85.62 179 ALA A CA 1
ATOM 1395 C C . ALA A 1 179 ? -4.495 -8.921 -6.949 1.00 85.62 179 ALA A C 1
ATOM 1397 O O . ALA A 1 179 ? -4.090 -10.072 -7.099 1.00 85.62 179 ALA A O 1
ATOM 1398 N N . THR A 1 180 ? -4.621 -8.077 -7.971 1.00 87.00 180 THR A N 1
ATOM 1399 C CA . THR A 1 180 ? -4.292 -8.405 -9.369 1.00 87.00 180 THR A CA 1
ATOM 1400 C C . THR A 1 180 ? -2.797 -8.327 -9.671 1.00 87.00 180 THR A C 1
ATOM 1402 O O . THR A 1 180 ? -2.317 -8.971 -10.602 1.00 87.00 180 THR A O 1
ATOM 1405 N N . VAL A 1 181 ? -2.056 -7.536 -8.890 1.00 89.06 181 VAL A N 1
ATOM 1406 C CA . VAL A 1 181 ? -0.617 -7.319 -9.056 1.00 89.06 181 VAL A CA 1
ATOM 1407 C C . VAL A 1 181 ? 0.056 -7.465 -7.699 1.00 89.06 181 VAL A C 1
ATOM 1409 O O . VAL A 1 181 ? -0.283 -6.755 -6.753 1.00 89.06 181 VAL A O 1
ATOM 1412 N N . LEU A 1 182 ? 1.027 -8.373 -7.618 1.00 89.81 182 LEU A N 1
ATOM 1413 C CA . LEU A 1 182 ? 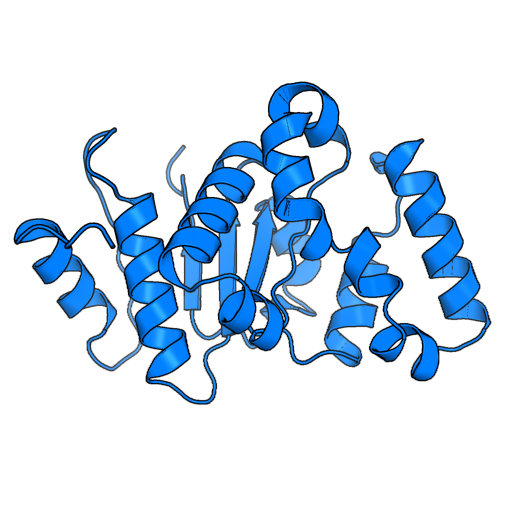1.854 -8.581 -6.434 1.00 89.81 182 LEU A CA 1
ATOM 1414 C C . LEU A 1 182 ? 3.284 -8.140 -6.735 1.00 89.81 182 LEU A C 1
ATOM 1416 O O . LEU A 1 182 ? 3.886 -8.587 -7.713 1.00 89.81 182 LEU A O 1
ATOM 1420 N N . ILE A 1 183 ? 3.833 -7.283 -5.883 1.00 89.56 183 ILE A N 1
ATOM 1421 C CA . ILE A 1 183 ? 5.207 -6.798 -5.996 1.00 89.56 183 ILE A CA 1
ATOM 1422 C C . ILE A 1 183 ? 5.947 -7.190 -4.735 1.00 89.56 183 ILE A C 1
ATOM 1424 O O . ILE A 1 183 ? 5.587 -6.757 -3.646 1.00 89.56 183 ILE A O 1
ATOM 1428 N N . PHE A 1 184 ? 7.000 -7.981 -4.906 1.00 88.50 184 PHE A N 1
ATOM 1429 C CA . PHE A 1 184 ? 7.894 -8.381 -3.831 1.00 88.50 184 PHE A CA 1
ATOM 1430 C C . PHE A 1 184 ? 9.240 -7.686 -4.026 1.00 88.50 184 PHE A C 1
ATOM 1432 O O . PHE A 1 184 ? 9.989 -8.037 -4.941 1.00 88.50 184 PHE A O 1
ATOM 1439 N N . ASP A 1 185 ? 9.544 -6.698 -3.186 1.00 81.38 185 ASP A N 1
ATOM 1440 C CA . ASP A 1 185 ? 10.890 -6.118 -3.134 1.00 81.38 185 ASP A CA 1
ATOM 1441 C C . ASP A 1 185 ? 11.750 -6.905 -2.136 1.00 81.38 185 ASP A C 1
ATOM 1443 O O . ASP A 1 185 ? 11.266 -7.337 -1.090 1.00 81.38 185 ASP A O 1
ATOM 1447 N N . GLU A 1 186 ? 13.024 -7.102 -2.476 1.00 72.25 186 GLU A N 1
ATOM 1448 C CA . GLU A 1 186 ? 13.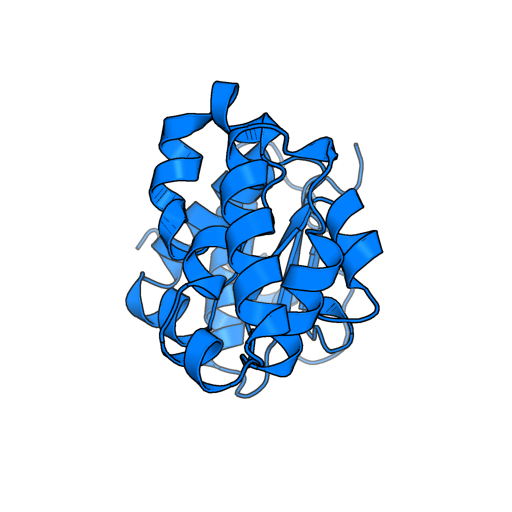982 -7.929 -1.716 1.00 72.25 186 GLU A CA 1
ATOM 1449 C C . GLU A 1 186 ? 13.634 -9.437 -1.623 1.00 72.25 186 GLU A C 1
ATOM 1451 O O . GLU A 1 186 ? 14.072 -10.118 -0.705 1.00 72.25 186 GLU A O 1
ATOM 1456 N N . ALA A 1 187 ? 12.926 -10.004 -2.609 1.00 57.00 187 ALA A N 1
ATOM 1457 C CA . ALA A 1 187 ? 12.443 -11.400 -2.613 1.00 57.00 187 ALA A CA 1
ATOM 1458 C C . ALA A 1 187 ? 13.511 -12.527 -2.545 1.00 57.00 187 ALA A C 1
ATOM 1460 O O . ALA A 1 187 ? 13.159 -13.704 -2.586 1.00 57.00 187 ALA A O 1
ATOM 1461 N N . THR A 1 188 ? 14.807 -12.204 -2.489 1.00 44.69 188 THR A N 1
ATOM 1462 C CA . THR A 1 188 ? 15.916 -13.181 -2.503 1.00 44.69 188 THR A CA 1
ATOM 1463 C C . THR A 1 188 ? 16.973 -12.931 -1.423 1.00 44.69 188 THR A C 1
ATOM 1465 O O . THR A 1 188 ? 18.103 -13.397 -1.584 1.00 44.69 188 THR A O 1
ATOM 1468 N N . GLN A 1 189 ? 16.663 -12.146 -0.386 1.00 41.81 189 GLN A N 1
ATOM 1469 C CA . GLN A 1 189 ? 17.555 -11.944 0.764 1.00 41.81 189 GLN A CA 1
ATOM 1470 C C . GLN A 1 189 ? 17.103 -12.748 1.977 1.00 41.81 189 GLN A C 1
ATOM 1472 O O . GLN A 1 189 ? 15.880 -12.795 2.229 1.00 41.81 189 GLN A O 1
#

pLDDT: mean 84.15, std 9.44, range [41.81, 94.19]

Secondary structure (DSSP, 8-state):
-PPPPHHHHHHHHHHHSSS---------TTS-HHHHHHHHHHHHHHH-TT--EEEEESSHHHHHHHHHHHHHHH-HHHHHHTT-EEE--GGGHHHHHHHHHHTGGGBHHHHTTSHHHHTTS-HHHHHHHHHHHHHHHH-GGG--HHHHHHHHHHHS--SEEEEEHHHHHHHTTTTTTT-SEEEEETTT-

Radius of gyration: 16.64 Å; chains: 1; bounding box: 43×27×46 Å